Protein AF-A0A7Y5KQX7-F1 (afdb_monomer_lite)

Secondary structure (DSSP, 8-state):
-PPPPP--S-TTS-HHHHHHHHHHHHHH-HHHHHHHHHHHHHHHTT-TTS-HHHHHHHS-HHHHHHHTTT-HHHHHHHHHHHH---HHHHHTS-HHHHHHHHHHHHHTTSS-HHHHHHTS-HHHHHHHS-HHHHHHHHHHHS-TT---HHHHHHHHHHHHHHH-SB-TTT--B---SS-HHHHHHHS-HHHHHHHS-HHHHHHHHHHHHHHHHH-TTS---HHHHHHHS-HHHHHHHS-GGGGHHHHHHHHHHHT---S---------------------------------------------------PPPP-------------SSS-SSS---TT----TTTHHHHHHHHHHHHHHT--

Foldseek 3Di:
DADPADDDPDLVDDLVVVVVVLVVSCLVALLLLLQLVLLVLCLVLCDPLRDLVVVCVVANQLNLLVLCQSNLPLQLQLLCQQQVPDSVVRSPDGSNVSRVSNVVCVVVVVDDSNSNSVSDRSSSCSRRPSSLVSLVSCVVSLPLQDLPLSSLVSQLVSLVSLDDQARPPPRRGHDRLDHLVQQVVLQDPVLCVVFQDPVLVVVLVVVQVVCCVVPVPDHDDSVSSCVSCGSSNCSNRGRSNSSVSVVVSSCVSSVSDPVPPPDPPPDPDDPDDDDDDDDDDDDDDDDDDDDDDDDDDDDDDDDDDDDDDDDDDDDDDDDDDDDDDDDPPPPDPDDPPVPPPPPPVPVVVVVVVVVVVVVVVVD

Sequence (363 aa):
MTPPPLRHADPSRPDDRLAADASAHLAKSSGLQLVAELYARLRDMEFPWWTPEQLRDAFPAKDRMAWLAERPDIRQRITTQLTGLAPRAARNKTPEFQAQLIDSVIDEGDISLDIFESAFEPTDVAVYAPAAEIFRLFRRRMPWDDDATAHQDLVGWLIGALLADKSSLDGTARTPILTALQVRTAIDGRVWHSRVPLHVRVAIDDARFAAQRERPTEPYGVERDLAIATPALIAASIPLRDLTGVMDAATQALGFDDGTSVRPTAREAGTRSSVAPRPAADDSVPRAADPEDLSWSGGPEIEIQSAHETEPPSFADDETSGPSTRDPERDEMEHTNPWRVPALSGDLAQIAADLRDELKKKE

pLDDT: mean 82.2, std 23.25, range [35.78, 98.69]

Structure (mmCIF, N/CA/C/O backbone):
data_AF-A0A7Y5KQX7-F1
#
_entry.id   AF-A0A7Y5KQX7-F1
#
loop_
_atom_site.group_PDB
_atom_site.id
_atom_site.type_symbol
_atom_site.label_atom_id
_atom_site.label_alt_id
_atom_site.label_comp_id
_atom_site.label_asym_id
_atom_site.label_entity_id
_atom_site.label_seq_id
_atom_site.pdbx_PDB_ins_code
_atom_site.Cartn_x
_atom_site.Cartn_y
_atom_site.Cartn_z
_atom_site.occupancy
_atom_site.B_iso_or_equiv
_atom_site.auth_seq_id
_atom_site.auth_comp_id
_atom_site.auth_asym_id
_atom_site.auth_atom_id
_atom_site.pdbx_PDB_model_num
ATOM 1 N N . MET A 1 1 ? 11.815 11.423 4.842 1.00 61.59 1 MET A N 1
ATOM 2 C CA . MET A 1 1 ? 11.357 11.323 6.246 1.00 61.59 1 MET A CA 1
ATOM 3 C C . MET A 1 1 ? 10.039 10.581 6.215 1.00 61.59 1 MET A C 1
ATOM 5 O O . MET A 1 1 ? 9.167 11.025 5.477 1.00 61.59 1 MET A O 1
ATOM 9 N N . THR A 1 2 ? 9.913 9.473 6.947 1.00 77.12 2 THR A N 1
ATOM 10 C CA . THR A 1 2 ? 8.644 8.741 7.077 1.00 77.12 2 THR A CA 1
ATOM 11 C C . THR A 1 2 ? 7.557 9.686 7.583 1.00 77.12 2 THR A C 1
ATOM 13 O O . THR A 1 2 ? 7.783 10.327 8.614 1.00 77.12 2 THR A O 1
ATOM 16 N N . PRO A 1 3 ? 6.407 9.809 6.899 1.00 83.75 3 PRO A N 1
ATOM 17 C CA . PRO A 1 3 ? 5.261 10.511 7.457 1.00 83.75 3 PRO A CA 1
ATOM 18 C C . PRO A 1 3 ? 4.851 9.802 8.760 1.00 83.75 3 PRO A C 1
ATOM 20 O O . PRO A 1 3 ? 4.551 8.607 8.723 1.00 83.75 3 PRO A O 1
ATOM 23 N N . PRO A 1 4 ? 4.896 10.478 9.921 1.00 89.62 4 PRO A N 1
ATOM 24 C CA . PRO A 1 4 ? 4.420 9.874 11.157 1.00 89.62 4 PRO A CA 1
ATOM 25 C C . PRO A 1 4 ? 2.900 9.666 11.078 1.00 89.62 4 PRO A C 1
ATOM 27 O O . PRO A 1 4 ? 2.239 10.393 10.332 1.00 89.62 4 PRO A O 1
ATOM 30 N N . PRO A 1 5 ? 2.341 8.742 11.879 1.00 95.25 5 PRO A N 1
ATOM 31 C CA . PRO A 1 5 ? 0.898 8.638 12.051 1.00 95.25 5 PRO A CA 1
ATOM 32 C C . PRO A 1 5 ? 0.267 9.999 12.346 1.00 95.25 5 PRO A C 1
ATOM 34 O O . PRO A 1 5 ? 0.812 10.779 13.139 1.00 95.25 5 PRO A O 1
ATOM 37 N N . LEU A 1 6 ? -0.876 10.286 11.723 1.00 96.56 6 LEU A N 1
ATOM 38 C CA . LEU A 1 6 ? -1.546 11.567 11.904 1.00 96.56 6 LEU A CA 1
ATOM 39 C C . LEU A 1 6 ? -1.967 11.749 13.365 1.00 96.56 6 LEU A C 1
ATOM 41 O O . LEU A 1 6 ? -2.671 10.919 13.938 1.00 96.56 6 LEU A O 1
ATOM 45 N N . ARG A 1 7 ? -1.569 12.889 13.930 1.00 95.44 7 ARG A N 1
ATOM 46 C CA . ARG A 1 7 ? -2.026 13.386 15.226 1.00 95.44 7 ARG A CA 1
ATOM 47 C C . ARG A 1 7 ? -2.793 14.682 15.014 1.00 95.44 7 ARG A C 1
ATOM 49 O O . ARG A 1 7 ? -2.263 15.638 14.445 1.00 95.44 7 ARG A O 1
ATOM 56 N N . HIS A 1 8 ? -4.040 14.712 15.452 1.00 93.75 8 HIS A N 1
ATOM 57 C CA . HIS A 1 8 ? -4.900 15.882 15.414 1.00 93.75 8 HIS A CA 1
ATOM 58 C C . HIS A 1 8 ? -4.503 16.845 16.526 1.00 93.75 8 HIS A C 1
ATOM 60 O O . HIS A 1 8 ? -4.462 16.483 17.698 1.00 93.75 8 HIS A O 1
ATOM 66 N N . ALA A 1 9 ? -4.248 18.104 16.165 1.00 90.69 9 ALA A N 1
ATOM 67 C CA . ALA A 1 9 ? -3.893 19.136 17.141 1.00 90.69 9 ALA A CA 1
ATOM 68 C C . ALA A 1 9 ? -5.024 19.408 18.151 1.00 90.69 9 ALA A C 1
ATOM 70 O O . ALA A 1 9 ? -4.761 19.759 19.298 1.00 90.69 9 ALA A O 1
ATOM 71 N N . ASP A 1 10 ? -6.274 19.240 17.715 1.00 91.69 10 ASP A N 1
ATOM 72 C CA . ASP A 1 10 ? -7.464 19.329 18.554 1.00 91.69 10 ASP A CA 1
ATOM 73 C C . ASP A 1 10 ? -8.437 18.191 18.189 1.00 91.69 10 ASP A C 1
ATOM 75 O O . ASP A 1 10 ? -9.188 18.314 17.214 1.00 91.69 10 ASP A O 1
ATOM 79 N N . PRO A 1 11 ? -8.436 17.081 18.951 1.00 90.06 11 PRO A N 1
ATOM 80 C CA . PRO A 1 11 ? -9.305 15.932 18.703 1.00 90.06 11 PRO A CA 1
ATOM 81 C C . PRO A 1 11 ? -10.766 16.176 19.118 1.00 90.06 11 PRO A C 1
ATOM 83 O O . PRO A 1 11 ? -11.605 15.298 18.937 1.00 90.06 11 PRO A O 1
ATOM 86 N N . SER A 1 12 ? -11.091 17.344 19.690 1.00 91.88 12 SER A N 1
ATOM 87 C CA . SER A 1 12 ? -12.468 17.716 20.046 1.00 91.88 12 SER A CA 1
ATOM 88 C C . SER A 1 12 ? -13.233 18.391 18.902 1.00 91.88 12 SER A C 1
ATOM 90 O O . SER A 1 12 ? -14.432 18.662 19.027 1.00 91.88 12 SER A O 1
ATOM 92 N N . ARG A 1 13 ? -12.556 18.657 17.776 1.00 94.25 13 ARG A N 1
ATOM 93 C CA . ARG A 1 13 ? -13.169 19.238 16.577 1.00 94.25 13 ARG A CA 1
ATOM 94 C C . ARG A 1 13 ? -14.251 18.315 15.997 1.00 94.25 13 ARG A C 1
ATOM 96 O O . ARG A 1 13 ? -14.210 17.107 16.214 1.00 94.25 13 ARG A O 1
ATOM 103 N N . PRO A 1 14 ? -15.205 18.870 15.224 1.00 96.44 14 PRO A N 1
ATOM 104 C CA . PRO A 1 14 ? -16.229 18.071 14.558 1.00 96.44 14 PRO A CA 1
ATOM 105 C C . PRO A 1 14 ? -15.628 16.972 13.677 1.00 96.44 14 PRO A C 1
ATOM 107 O O . PRO A 1 14 ? -14.635 17.219 12.989 1.00 96.44 14 PRO A O 1
ATOM 110 N N . ASP A 1 15 ? -16.277 15.808 13.649 1.00 96.31 15 ASP A N 1
ATOM 111 C CA . ASP A 1 15 ? -15.803 14.608 12.945 1.00 96.31 15 ASP A CA 1
ATOM 112 C C . ASP A 1 15 ? -15.486 14.893 11.460 1.00 96.31 15 ASP A C 1
ATOM 114 O O . ASP A 1 15 ? -14.416 14.523 10.978 1.00 96.31 15 ASP A O 1
ATOM 118 N N . ASP A 1 16 ? -16.318 15.682 10.766 1.00 96.56 16 ASP A N 1
ATOM 119 C CA . ASP A 1 16 ? -16.091 16.094 9.367 1.00 96.56 16 ASP A CA 1
ATOM 120 C C . ASP A 1 16 ? -14.764 16.840 9.161 1.00 96.56 16 ASP A C 1
ATOM 122 O O . ASP A 1 16 ? -14.117 16.733 8.119 1.00 96.56 16 ASP A O 1
ATOM 126 N N . ARG A 1 17 ? -14.335 17.625 10.158 1.00 96.44 17 ARG A N 1
ATOM 127 C CA . ARG A 1 17 ? -13.060 18.348 10.101 1.00 96.44 17 ARG A CA 1
ATOM 128 C C . ARG A 1 17 ? -11.886 17.403 10.307 1.00 96.44 17 ARG A C 1
ATOM 130 O O . ARG A 1 17 ? -10.899 17.539 9.594 1.00 96.44 17 ARG A O 1
ATOM 137 N N . LEU A 1 18 ? -12.008 16.450 11.228 1.00 96.62 18 LEU A N 1
ATOM 138 C CA . LEU A 1 18 ? -10.989 15.422 11.444 1.00 96.62 18 LEU A CA 1
ATOM 139 C C . LEU A 1 18 ? -10.843 14.528 10.201 1.00 96.62 18 LEU A C 1
ATOM 141 O O . LEU A 1 18 ? -9.724 14.201 9.808 1.00 96.62 18 LEU A O 1
ATOM 145 N N . ALA A 1 19 ? -11.954 14.193 9.541 1.00 96.75 19 ALA A N 1
ATOM 146 C CA . ALA A 1 19 ? -11.967 13.450 8.283 1.00 96.75 19 ALA A CA 1
ATOM 147 C C . ALA A 1 19 ? -11.330 14.243 7.127 1.00 96.75 19 ALA A C 1
ATOM 149 O O . ALA A 1 19 ? -10.534 13.695 6.359 1.00 96.75 19 ALA A O 1
ATOM 150 N N . ALA A 1 20 ? -11.614 15.545 7.024 1.00 96.12 20 ALA A N 1
ATOM 151 C CA . ALA A 1 20 ? -10.972 16.417 6.040 1.00 96.12 20 ALA A CA 1
ATOM 152 C C . ALA A 1 20 ? -9.457 16.537 6.278 1.00 96.12 20 ALA A C 1
ATOM 154 O O . ALA A 1 20 ? -8.679 16.482 5.324 1.00 96.12 20 ALA A O 1
ATOM 155 N N . ASP A 1 21 ? -9.027 16.648 7.538 1.00 96.06 21 ASP A N 1
ATOM 156 C CA . ASP A 1 21 ? -7.609 16.695 7.904 1.00 96.06 21 ASP A CA 1
ATOM 157 C C . ASP A 1 21 ? -6.904 15.368 7.560 1.00 96.06 21 ASP A C 1
ATOM 159 O O . ASP A 1 21 ? -5.806 15.386 7.000 1.00 96.06 21 ASP A O 1
ATOM 163 N N . ALA A 1 22 ? -7.557 14.224 7.804 1.00 96.69 22 ALA A N 1
ATOM 164 C CA . ALA A 1 22 ? -7.073 12.896 7.413 1.00 96.69 22 ALA A CA 1
ATOM 165 C C . ALA A 1 22 ? -6.904 12.762 5.895 1.00 96.69 22 ALA A C 1
ATOM 167 O O . ALA A 1 22 ? -5.837 12.377 5.415 1.00 96.69 22 ALA A O 1
ATOM 168 N N . SER A 1 23 ? -7.926 13.165 5.139 1.00 95.94 23 SER A N 1
ATOM 169 C CA . SER A 1 23 ? -7.914 13.140 3.673 1.00 95.94 23 SER A CA 1
ATOM 170 C C . SER A 1 23 ? -6.807 14.038 3.114 1.00 95.94 23 SER A C 1
ATOM 172 O O . SER A 1 23 ? -6.047 13.636 2.235 1.00 95.94 23 SER A O 1
ATOM 174 N N . ALA A 1 24 ? -6.645 15.241 3.673 1.00 95.12 24 ALA A N 1
ATOM 175 C CA . ALA A 1 24 ? -5.580 16.160 3.285 1.00 95.12 24 ALA A CA 1
ATOM 176 C C . ALA A 1 24 ? -4.182 15.632 3.648 1.00 95.12 24 ALA A C 1
ATOM 178 O O . ALA A 1 24 ? -3.220 15.913 2.932 1.00 95.12 24 ALA A O 1
ATOM 179 N N . HIS A 1 25 ? -4.046 14.895 4.752 1.00 95.69 25 HIS A N 1
ATOM 180 C CA . HIS A 1 25 ? -2.790 14.261 5.143 1.00 95.69 25 HIS A CA 1
ATOM 181 C C . HIS A 1 25 ? -2.405 13.132 4.177 1.00 95.69 25 HIS A C 1
ATOM 183 O O . HIS A 1 25 ? -1.280 13.123 3.672 1.00 95.69 25 HIS A O 1
ATOM 189 N N . LEU A 1 26 ? -3.357 12.251 3.849 1.00 95.81 26 LEU A N 1
ATOM 190 C CA . LEU A 1 26 ? -3.182 11.183 2.863 1.00 95.81 26 LEU A CA 1
ATOM 191 C C . LEU A 1 26 ? -2.825 11.752 1.480 1.00 95.81 26 LEU A C 1
ATOM 193 O O . LEU A 1 26 ? -1.832 11.354 0.876 1.00 95.81 26 LEU A O 1
ATOM 197 N N . ALA A 1 27 ? -3.566 12.757 1.005 1.00 94.56 27 ALA A N 1
ATOM 198 C CA . ALA A 1 27 ? -3.342 13.387 -0.298 1.00 94.56 27 ALA A CA 1
ATOM 199 C C . ALA A 1 27 ? -1.950 14.037 -0.440 1.00 94.56 27 ALA A C 1
ATOM 201 O O . ALA A 1 27 ? -1.399 14.096 -1.536 1.00 94.56 27 ALA A O 1
ATOM 202 N N . LYS A 1 28 ? -1.348 14.508 0.660 1.00 94.12 28 LYS A N 1
ATOM 203 C CA . LYS A 1 28 ? -0.014 15.137 0.652 1.00 94.12 28 LYS A CA 1
ATOM 204 C C . LYS A 1 28 ? 1.143 14.140 0.648 1.00 94.12 28 LYS A C 1
ATOM 206 O O . LYS A 1 28 ? 2.275 14.548 0.396 1.00 94.12 28 LYS A O 1
ATOM 211 N N . SER A 1 29 ? 0.890 12.870 0.959 1.00 95.38 29 SER A N 1
ATOM 212 C CA . SER A 1 29 ? 1.935 11.868 1.151 1.00 95.38 29 SER A CA 1
ATOM 213 C C . SER A 1 29 ? 1.763 10.686 0.204 1.00 95.38 29 SER A C 1
ATOM 215 O O . SER A 1 29 ? 0.920 9.814 0.418 1.00 95.38 29 SER A O 1
ATOM 217 N N . SER A 1 30 ? 2.620 10.612 -0.818 1.00 95.31 30 SER A N 1
ATOM 218 C CA . SER A 1 30 ? 2.642 9.493 -1.769 1.00 95.31 30 SER A CA 1
ATOM 219 C C . SER A 1 30 ? 2.879 8.145 -1.083 1.00 95.31 30 SER A C 1
ATOM 221 O O . SER A 1 30 ? 2.289 7.144 -1.481 1.00 95.31 30 SER A O 1
ATOM 223 N N . GLY A 1 31 ? 3.683 8.122 -0.016 1.00 96.06 31 GLY A N 1
ATOM 224 C CA . GLY A 1 31 ? 3.931 6.911 0.764 1.00 96.06 31 GLY A CA 1
ATOM 225 C C . GLY A 1 31 ? 2.697 6.395 1.498 1.00 96.06 31 GLY A C 1
ATOM 226 O O . GLY A 1 31 ? 2.471 5.190 1.518 1.00 96.06 31 GLY A O 1
ATOM 227 N N . LEU A 1 32 ? 1.865 7.286 2.048 1.00 97.06 32 LEU A N 1
ATOM 228 C CA . LEU A 1 32 ? 0.618 6.869 2.699 1.00 97.06 32 LEU A CA 1
ATOM 229 C C . LEU A 1 32 ? -0.403 6.367 1.675 1.00 97.06 32 LEU A C 1
ATOM 231 O O . LEU A 1 32 ? -1.053 5.355 1.918 1.00 97.06 32 LEU A O 1
ATOM 235 N N . GLN A 1 33 ? -0.493 7.023 0.514 1.00 97.19 33 GLN A N 1
ATOM 236 C CA . GLN A 1 33 ? -1.334 6.557 -0.596 1.00 97.19 33 GLN A CA 1
ATOM 237 C C . GLN A 1 33 ? -0.926 5.154 -1.043 1.00 97.19 33 GLN A C 1
ATOM 239 O O . GLN A 1 33 ? -1.778 4.282 -1.164 1.00 97.19 33 GLN A O 1
ATOM 244 N N . LEU A 1 34 ? 0.379 4.913 -1.222 1.00 97.56 34 LEU A N 1
ATOM 245 C CA . LEU A 1 34 ? 0.884 3.591 -1.588 1.00 97.56 34 LEU A CA 1
ATOM 246 C C . LEU A 1 34 ? 0.541 2.534 -0.534 1.00 97.56 34 LEU A C 1
ATOM 248 O O . LEU A 1 34 ? 0.129 1.441 -0.900 1.00 97.56 34 LEU A O 1
ATOM 252 N N . VAL A 1 35 ? 0.717 2.829 0.758 1.00 97.94 35 VAL A N 1
ATOM 253 C CA . VAL A 1 35 ? 0.409 1.856 1.818 1.00 97.94 35 VAL A CA 1
ATOM 254 C C . VAL A 1 35 ? -1.085 1.547 1.866 1.00 97.94 35 VAL A C 1
ATOM 256 O O . VAL A 1 35 ? -1.434 0.378 1.983 1.00 97.94 35 VAL A O 1
ATOM 259 N N . ALA A 1 36 ? -1.959 2.546 1.719 1.00 97.81 36 ALA A N 1
ATOM 260 C CA . ALA A 1 36 ? -3.402 2.322 1.645 1.00 97.81 36 ALA A CA 1
ATOM 261 C C . ALA A 1 36 ? -3.776 1.422 0.454 1.00 97.81 36 ALA A C 1
ATOM 263 O O . ALA A 1 36 ? -4.509 0.449 0.620 1.00 97.81 36 ALA A O 1
ATOM 264 N N . GLU A 1 37 ? -3.224 1.705 -0.729 1.00 98.00 37 GLU A N 1
ATOM 265 C CA . GLU A 1 37 ? -3.434 0.902 -1.940 1.00 98.00 37 GLU A CA 1
ATOM 266 C C . GLU A 1 37 ? -2.901 -0.525 -1.794 1.00 98.00 37 GLU A C 1
ATOM 268 O O . GLU A 1 37 ? -3.587 -1.479 -2.147 1.00 98.00 37 GLU A O 1
ATOM 273 N N . LEU A 1 38 ? -1.688 -0.681 -1.258 1.00 98.38 38 LEU A N 1
ATOM 274 C CA . LEU A 1 38 ? -1.067 -1.984 -1.038 1.00 98.38 38 LEU A CA 1
ATOM 275 C C . LEU A 1 38 ? -1.890 -2.805 -0.049 1.00 98.38 38 LEU A C 1
ATOM 277 O O . LEU A 1 38 ? -2.124 -3.985 -0.279 1.00 98.38 38 LEU A O 1
ATOM 281 N N . TYR A 1 39 ? -2.341 -2.184 1.037 1.00 97.75 39 TYR A N 1
ATOM 282 C CA . TYR A 1 39 ? -3.129 -2.859 2.056 1.00 97.75 39 TYR A CA 1
ATOM 283 C C . TYR A 1 39 ? -4.484 -3.323 1.516 1.00 97.75 39 TYR A C 1
ATOM 285 O O . TYR A 1 39 ? -4.872 -4.463 1.755 1.00 97.75 39 TYR A O 1
ATOM 293 N N . ALA A 1 40 ? -5.162 -2.477 0.731 1.00 97.50 40 ALA A N 1
ATOM 294 C CA . ALA A 1 40 ? -6.378 -2.860 0.015 1.00 97.50 40 ALA A CA 1
ATOM 295 C C . ALA A 1 40 ? -6.107 -4.027 -0.947 1.00 97.50 40 ALA A C 1
ATOM 297 O O . ALA A 1 40 ? -6.762 -5.061 -0.872 1.00 97.50 40 ALA A O 1
ATOM 298 N N . ARG A 1 41 ? -5.060 -3.916 -1.774 1.00 97.88 41 ARG A N 1
ATOM 299 C CA . ARG A 1 41 ? -4.708 -4.937 -2.767 1.00 97.88 41 ARG A CA 1
ATOM 300 C C . ARG A 1 41 ? -4.376 -6.290 -2.140 1.00 97.88 41 ARG A C 1
ATOM 302 O O . ARG A 1 41 ? -4.744 -7.319 -2.690 1.00 97.88 41 ARG A O 1
ATOM 309 N N . LEU A 1 42 ? -3.674 -6.295 -1.008 1.00 97.88 42 LEU A N 1
ATOM 310 C CA . LEU A 1 42 ? -3.327 -7.519 -0.287 1.00 97.88 42 LEU A CA 1
ATOM 311 C C . LEU A 1 42 ? -4.559 -8.216 0.301 1.00 97.88 42 LEU A C 1
ATOM 313 O O . LEU A 1 42 ? -4.580 -9.443 0.336 1.00 97.88 42 LEU A O 1
ATOM 317 N N . ARG A 1 43 ? -5.573 -7.454 0.733 1.00 95.88 43 ARG A N 1
ATOM 318 C CA . ARG A 1 43 ? -6.860 -8.013 1.168 1.00 95.88 43 ARG A CA 1
ATOM 319 C C . ARG A 1 43 ? -7.625 -8.613 -0.005 1.00 95.88 43 ARG A C 1
ATOM 321 O O . ARG A 1 43 ? -8.036 -9.759 0.088 1.00 95.88 43 ARG A O 1
ATOM 328 N N . ASP A 1 44 ? -7.732 -7.883 -1.114 1.00 96.81 44 ASP A N 1
ATOM 329 C CA . ASP A 1 44 ? -8.480 -8.330 -2.298 1.00 96.81 44 ASP A CA 1
ATOM 330 C C . ASP A 1 44 ? -7.922 -9.623 -2.914 1.00 96.81 44 ASP A C 1
ATOM 332 O O . ASP A 1 44 ? -8.649 -10.377 -3.552 1.00 96.81 44 ASP A O 1
ATOM 336 N N . MET A 1 45 ? -6.613 -9.857 -2.781 1.00 97.56 45 MET A N 1
ATOM 337 C CA . MET A 1 45 ? -5.943 -11.028 -3.354 1.00 97.56 45 MET A CA 1
ATOM 338 C C . MET A 1 45 ? -5.904 -12.244 -2.418 1.00 97.56 45 MET A C 1
ATOM 340 O O . MET A 1 45 ? -5.478 -13.308 -2.862 1.00 97.56 45 MET A O 1
ATOM 344 N N . GLU A 1 46 ? -6.314 -12.092 -1.152 1.00 95.94 46 GLU A N 1
ATOM 345 C CA . GLU A 1 46 ? -6.472 -13.182 -0.172 1.00 95.94 46 GLU A CA 1
ATOM 346 C C . GLU A 1 46 ? -5.266 -14.143 -0.090 1.00 95.94 46 GLU A C 1
ATOM 348 O O . GLU A 1 46 ? -5.395 -15.369 -0.085 1.00 95.94 46 GLU A O 1
ATOM 353 N N . PHE A 1 47 ? -4.048 -13.595 -0.037 1.00 97.69 47 PHE A N 1
ATOM 354 C CA . PHE A 1 47 ? -2.843 -14.424 0.007 1.00 97.69 47 PHE A CA 1
ATOM 355 C C . PHE A 1 47 ? -2.752 -15.257 1.301 1.00 97.69 47 PHE A C 1
ATOM 357 O O . PHE A 1 47 ? -2.937 -14.720 2.396 1.00 97.69 47 PHE A O 1
ATOM 364 N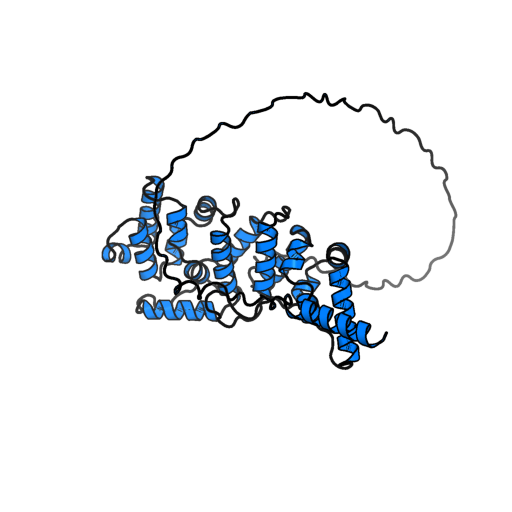 N . PRO A 1 48 ? -2.309 -16.529 1.236 1.00 97.38 48 PRO A N 1
ATOM 365 C CA . PRO A 1 48 ? -2.196 -17.396 2.417 1.00 97.38 48 PRO A CA 1
ATOM 366 C C . PRO A 1 48 ? -1.108 -16.951 3.416 1.00 97.38 48 PRO A C 1
ATOM 368 O O . PRO A 1 48 ? -1.067 -17.409 4.556 1.00 97.38 48 PRO A O 1
ATOM 371 N N . TRP A 1 49 ? -0.205 -16.059 3.002 1.00 97.38 49 TRP A N 1
ATOM 372 C CA . TRP A 1 49 ? 0.823 -15.435 3.847 1.00 97.38 49 TRP A CA 1
ATOM 373 C C . TRP A 1 49 ? 0.436 -14.022 4.321 1.00 97.38 49 TRP A C 1
ATOM 375 O O . TRP A 1 49 ? 1.254 -13.325 4.928 1.00 97.38 49 TRP A O 1
ATOM 385 N N . TRP A 1 50 ? -0.794 -13.584 4.041 1.00 97.69 50 TRP A N 1
ATOM 386 C CA . TRP A 1 50 ? -1.342 -12.296 4.455 1.00 97.69 50 TRP A CA 1
ATOM 387 C C . TRP A 1 50 ? -2.774 -12.455 4.980 1.00 97.69 50 TRP A C 1
ATOM 389 O O . TRP A 1 50 ? -3.722 -11.893 4.441 1.00 97.69 50 TRP A O 1
ATOM 399 N N . THR A 1 51 ? -2.938 -13.255 6.033 1.00 97.31 51 THR A N 1
ATOM 400 C CA . THR A 1 51 ? -4.272 -13.591 6.555 1.00 97.31 51 THR A CA 1
ATOM 401 C C . THR A 1 51 ? -4.704 -12.678 7.711 1.00 97.31 51 THR A C 1
ATOM 403 O O . THR A 1 51 ? -3.844 -12.105 8.399 1.00 97.31 51 THR A O 1
ATOM 406 N N . PRO A 1 52 ? -6.015 -12.554 7.986 1.00 97.50 52 PRO A N 1
ATOM 407 C CA . PRO A 1 52 ? -6.527 -11.822 9.146 1.00 97.50 52 PRO A CA 1
ATOM 408 C C . PRO A 1 52 ? -5.942 -12.277 10.489 1.00 97.50 52 PRO A C 1
ATOM 410 O O . PRO A 1 52 ? -5.626 -11.433 11.326 1.00 97.50 52 PRO A O 1
ATOM 413 N N . GLU A 1 53 ? -5.715 -13.580 10.686 1.00 97.06 53 GLU A N 1
ATOM 414 C CA . GLU A 1 53 ? -5.052 -14.136 11.879 1.00 97.06 53 GLU A CA 1
ATOM 415 C C . GLU A 1 53 ? -3.677 -13.496 12.054 1.00 97.06 53 GLU A C 1
ATOM 417 O O . GLU A 1 53 ? -3.351 -12.899 13.079 1.00 97.06 53 GLU A O 1
ATOM 422 N N . GLN A 1 54 ? -2.882 -13.551 10.990 1.00 96.88 54 GLN A N 1
ATOM 423 C CA . GLN A 1 54 ? -1.517 -13.068 10.999 1.00 96.88 54 GLN A CA 1
ATOM 424 C C . GLN A 1 54 ? -1.430 -11.539 11.119 1.00 96.88 54 GLN A C 1
ATOM 426 O O . GLN A 1 54 ? -0.390 -11.014 11.540 1.00 96.88 54 GLN A O 1
ATOM 431 N N . LEU A 1 55 ? -2.466 -10.815 10.687 1.00 96.94 55 LEU A N 1
ATOM 432 C CA . LEU A 1 55 ? -2.597 -9.369 10.853 1.00 96.94 55 LEU A CA 1
ATOM 433 C C . LEU A 1 55 ? -3.073 -8.985 12.254 1.00 96.94 55 LEU A C 1
ATOM 435 O O . LEU A 1 55 ? -2.646 -7.945 12.753 1.00 96.94 55 LEU A O 1
ATOM 439 N N . ARG A 1 56 ? -3.919 -9.792 12.903 1.00 96.31 56 ARG A N 1
ATOM 440 C CA . ARG A 1 56 ? -4.293 -9.606 14.313 1.00 96.31 56 ARG A CA 1
ATOM 441 C C . ARG A 1 56 ? -3.104 -9.875 15.229 1.00 96.31 56 ARG A C 1
ATOM 443 O O . ARG A 1 56 ? -2.889 -9.103 16.156 1.00 96.31 56 ARG A O 1
ATOM 450 N N . ASP A 1 57 ? -2.294 -10.886 14.929 1.00 97.12 57 ASP A N 1
ATOM 451 C CA . ASP A 1 57 ? -1.065 -11.168 15.680 1.00 97.12 57 ASP A CA 1
ATOM 452 C C . ASP A 1 57 ? -0.057 -10.017 15.590 1.00 97.12 57 ASP A C 1
ATOM 454 O O . ASP A 1 57 ? 0.582 -9.655 16.577 1.00 97.12 57 ASP A O 1
ATOM 458 N N . ALA A 1 58 ? 0.101 -9.438 14.395 1.00 96.94 58 ALA A N 1
ATOM 459 C CA . ALA A 1 58 ? 1.006 -8.311 14.184 1.00 96.94 58 ALA A CA 1
ATOM 460 C C . ALA A 1 58 ? 0.456 -7.008 14.780 1.00 96.94 58 ALA A C 1
ATOM 462 O O . ALA A 1 58 ? 1.221 -6.202 15.303 1.00 96.94 58 ALA A O 1
ATOM 463 N N . PHE A 1 59 ? -0.857 -6.806 14.675 1.00 97.25 59 PHE A N 1
ATOM 464 C CA . PHE A 1 59 ? -1.551 -5.584 15.053 1.00 97.25 59 PHE A CA 1
ATOM 465 C C . PHE A 1 59 ? -2.871 -5.936 15.756 1.00 97.25 59 PHE A C 1
ATOM 467 O O . PHE A 1 59 ? -3.930 -5.939 15.113 1.00 97.25 59 PHE A O 1
ATOM 474 N N . PRO A 1 60 ? -2.840 -6.244 17.063 1.00 97.69 60 PRO A N 1
ATOM 475 C CA . PRO A 1 60 ? -4.029 -6.637 17.812 1.00 97.69 60 PRO A CA 1
ATOM 476 C C . PRO A 1 60 ? -5.043 -5.493 17.922 1.00 97.69 60 PRO A C 1
ATOM 478 O O . PRO A 1 60 ? -4.715 -4.321 17.713 1.00 97.69 60 PRO A O 1
ATOM 481 N N . ALA A 1 61 ? -6.283 -5.814 18.315 1.00 98.19 61 ALA A N 1
ATOM 482 C CA . ALA A 1 61 ? -7.356 -4.828 18.482 1.00 98.19 61 ALA A CA 1
ATOM 483 C C . ALA A 1 61 ? -6.933 -3.658 19.386 1.00 98.19 61 ALA A C 1
ATOM 485 O O . ALA A 1 61 ? -7.246 -2.502 19.094 1.00 98.19 61 ALA A O 1
ATOM 486 N N . LYS A 1 62 ? -6.151 -3.950 20.434 1.00 98.31 62 LYS A N 1
ATOM 487 C CA . LYS A 1 62 ? -5.542 -2.954 21.325 1.00 98.31 62 LYS A CA 1
ATOM 488 C C . LYS A 1 62 ? -4.763 -1.880 20.566 1.00 98.31 62 LYS A C 1
ATOM 490 O O . LYS A 1 62 ? -4.988 -0.693 20.799 1.00 98.31 62 LYS A O 1
ATOM 495 N N . ASP A 1 63 ? -3.879 -2.286 19.664 1.00 98.12 63 ASP A N 1
ATOM 496 C CA . ASP A 1 63 ? -3.004 -1.362 18.946 1.00 98.12 63 ASP A CA 1
ATOM 497 C C . ASP A 1 63 ? -3.804 -0.572 17.913 1.00 98.12 63 ASP A C 1
ATOM 499 O O . ASP A 1 63 ? -3.720 0.657 17.870 1.00 98.12 63 ASP A O 1
ATOM 503 N N . ARG A 1 64 ? -4.678 -1.252 17.162 1.00 98.19 64 ARG A N 1
ATOM 504 C CA . ARG A 1 64 ? -5.513 -0.601 16.144 1.00 98.19 64 ARG A CA 1
ATOM 505 C C . ARG A 1 64 ? -6.468 0.432 16.738 1.00 98.19 64 ARG A C 1
ATOM 507 O O . ARG A 1 64 ? -6.636 1.515 16.181 1.00 98.19 64 ARG A O 1
ATOM 514 N N . MET A 1 65 ? -7.066 0.142 17.894 1.00 98.38 65 MET A N 1
ATOM 515 C CA . MET A 1 65 ? -7.910 1.111 18.601 1.00 98.38 65 MET A CA 1
ATOM 516 C C . MET A 1 65 ? -7.093 2.282 19.151 1.00 98.38 65 MET A C 1
ATOM 518 O O . MET A 1 65 ? -7.562 3.422 19.106 1.00 98.38 65 MET A O 1
ATOM 522 N N . ALA A 1 66 ? -5.868 2.033 19.624 1.00 98.06 66 ALA A N 1
ATOM 523 C CA . ALA A 1 66 ? -4.971 3.080 20.107 1.00 98.06 66 ALA A CA 1
ATOM 524 C C . ALA A 1 66 ? -4.513 4.032 18.987 1.00 98.06 66 ALA A C 1
ATOM 526 O O . ALA A 1 66 ? -4.425 5.242 19.214 1.00 98.06 66 ALA A O 1
ATOM 527 N N . TRP A 1 67 ? -4.281 3.532 17.769 1.00 97.75 67 TRP A N 1
ATOM 528 C CA . TRP A 1 67 ? -4.010 4.371 16.591 1.00 97.75 67 TRP A CA 1
ATOM 529 C C . TRP A 1 67 ? -5.143 5.367 16.333 1.00 97.75 67 TRP A C 1
ATOM 531 O O . TRP A 1 67 ? -4.912 6.533 16.022 1.00 97.75 67 TRP A O 1
ATOM 541 N N . LEU A 1 68 ? -6.377 4.919 16.553 1.00 97.94 68 LEU A N 1
ATOM 542 C CA . LEU A 1 68 ? -7.593 5.688 16.333 1.00 97.94 68 LEU A CA 1
ATOM 543 C C . LEU A 1 68 ? -8.039 6.484 17.567 1.00 97.94 68 LEU A C 1
ATOM 545 O O . LEU A 1 68 ? -9.178 6.948 17.598 1.00 97.94 68 LEU A O 1
ATOM 549 N N . ALA A 1 69 ? -7.197 6.668 18.592 1.00 96.88 69 ALA A N 1
ATOM 550 C CA . ALA A 1 69 ? -7.570 7.324 19.856 1.00 96.88 69 ALA A CA 1
ATOM 551 C C . ALA A 1 69 ? -8.155 8.742 19.679 1.00 96.88 69 ALA A C 1
ATOM 553 O O . ALA A 1 69 ? -9.042 9.156 20.430 1.00 96.88 69 ALA A O 1
ATOM 554 N N . GLU A 1 70 ? -7.743 9.455 18.635 1.00 96.81 70 GLU A N 1
ATOM 555 C CA . GLU A 1 70 ? -8.209 10.811 18.312 1.00 96.81 70 GLU A CA 1
ATOM 556 C C . GLU A 1 70 ? -9.380 10.829 17.310 1.00 96.81 70 GLU A C 1
ATOM 558 O O . GLU A 1 70 ? -9.843 11.895 16.918 1.00 96.81 70 GLU A O 1
ATOM 563 N N . ARG A 1 71 ? -9.883 9.653 16.908 1.00 97.69 71 ARG A N 1
ATOM 564 C CA . ARG A 1 71 ? -11.007 9.462 15.977 1.00 97.69 71 ARG A CA 1
ATOM 565 C C . ARG A 1 71 ? -12.155 8.683 16.627 1.00 97.69 71 ARG A C 1
ATOM 567 O O . ARG A 1 71 ? -12.359 7.501 16.333 1.00 97.69 71 ARG A O 1
ATOM 574 N N . PRO A 1 72 ? -12.897 9.308 17.564 1.00 96.88 72 PRO A N 1
ATOM 575 C CA . PRO A 1 72 ? -13.997 8.648 18.268 1.00 96.88 72 PRO A CA 1
ATOM 576 C C . PRO A 1 72 ? -15.122 8.193 17.331 1.00 96.88 72 PRO A C 1
ATOM 578 O O . PRO A 1 72 ? -15.814 7.235 17.657 1.00 96.88 72 PRO A O 1
ATOM 581 N N . ASP A 1 73 ? -15.279 8.836 16.177 1.00 97.69 73 ASP A N 1
ATOM 582 C CA . ASP A 1 73 ? -16.210 8.473 15.110 1.00 97.69 73 ASP A CA 1
ATOM 583 C C . ASP A 1 73 ? -15.861 7.134 14.449 1.00 97.69 73 ASP A C 1
ATOM 585 O O . ASP A 1 73 ? -16.715 6.248 14.367 1.00 97.69 73 ASP A O 1
ATOM 589 N N . ILE A 1 74 ? -14.594 6.939 14.068 1.00 98.38 74 ILE A N 1
ATOM 590 C CA . ILE A 1 74 ? -14.129 5.679 13.474 1.00 98.38 74 ILE A CA 1
ATOM 591 C C . ILE A 1 74 ? -14.228 4.561 14.511 1.00 98.38 74 ILE A C 1
ATOM 593 O O . ILE A 1 74 ? -14.798 3.507 14.230 1.00 98.38 74 ILE A O 1
ATOM 597 N N . ARG A 1 75 ? -13.739 4.794 15.737 1.00 98.25 75 ARG A N 1
ATOM 598 C CA . ARG A 1 75 ? -13.822 3.782 16.802 1.00 98.25 75 ARG A CA 1
ATOM 599 C C . ARG A 1 75 ? -15.263 3.405 17.128 1.00 98.25 75 ARG A C 1
ATOM 601 O O . ARG A 1 75 ? -15.556 2.229 17.332 1.00 98.25 75 ARG A O 1
ATOM 608 N N . GLN A 1 76 ? -16.166 4.386 17.163 1.00 98.31 76 GLN A N 1
ATOM 609 C CA . GLN A 1 76 ? -17.597 4.158 17.338 1.00 98.31 76 GLN A CA 1
ATOM 610 C C . GLN A 1 76 ? -18.153 3.266 16.225 1.00 98.31 76 GLN A C 1
ATOM 612 O O . GLN A 1 76 ? -18.840 2.299 16.553 1.00 98.31 76 GLN A O 1
ATOM 617 N N . ARG A 1 77 ? -17.864 3.561 14.948 1.00 98.38 77 ARG A N 1
ATOM 618 C CA . ARG A 1 77 ? -18.302 2.748 13.799 1.00 98.38 77 ARG A CA 1
ATOM 619 C C . ARG A 1 77 ? -17.841 1.301 13.950 1.00 98.38 77 ARG A C 1
ATOM 621 O O . ARG A 1 77 ? -18.687 0.413 13.977 1.00 98.38 77 ARG A O 1
ATOM 628 N N . ILE A 1 78 ? -16.537 1.091 14.140 1.00 98.56 78 ILE A N 1
ATOM 629 C CA . ILE A 1 78 ? -15.936 -0.245 14.256 1.00 98.56 78 ILE A CA 1
ATOM 630 C C . ILE A 1 78 ? -16.533 -0.999 15.445 1.00 98.56 78 ILE A C 1
ATOM 632 O O . ILE A 1 78 ? -17.032 -2.107 15.292 1.00 98.56 78 ILE A O 1
ATOM 636 N N . THR A 1 79 ? -16.557 -0.384 16.630 1.00 98.56 79 THR A N 1
ATOM 637 C CA . THR A 1 79 ? -17.075 -1.041 17.840 1.00 98.56 79 THR A CA 1
ATOM 638 C C . THR A 1 79 ? -18.554 -1.395 17.691 1.00 98.56 79 THR A C 1
ATOM 640 O O . THR A 1 79 ? -18.963 -2.492 18.055 1.00 98.56 79 THR A O 1
ATOM 643 N N . THR A 1 80 ? -19.369 -0.490 17.143 1.00 98.38 80 THR A N 1
ATOM 644 C CA . THR A 1 80 ? -20.805 -0.743 16.933 1.00 98.38 80 THR A CA 1
ATOM 645 C C . THR A 1 80 ? -21.013 -1.885 15.940 1.00 98.38 80 THR A C 1
ATOM 647 O O . THR A 1 80 ? -21.816 -2.774 16.204 1.00 98.38 80 THR A O 1
ATOM 650 N N . GLN A 1 81 ? -20.275 -1.876 14.827 1.00 98.19 81 GLN A N 1
ATOM 651 C CA . GLN A 1 81 ? -20.347 -2.904 13.788 1.00 98.19 81 GLN A CA 1
ATOM 652 C C . GLN A 1 81 ? -19.949 -4.284 14.317 1.00 98.19 81 GLN A C 1
ATOM 654 O O . GLN A 1 81 ? -20.629 -5.259 14.024 1.00 98.19 81 GLN A O 1
ATOM 659 N N . LEU A 1 82 ? -18.866 -4.359 15.092 1.00 98.06 82 LEU A N 1
ATOM 660 C CA . LEU A 1 82 ? -18.299 -5.629 15.543 1.00 98.06 82 LEU A CA 1
ATOM 661 C C . LEU A 1 82 ? -18.988 -6.211 16.780 1.00 98.06 82 LEU A C 1
ATOM 663 O O . LEU A 1 82 ? -18.984 -7.419 16.955 1.00 98.06 82 LEU A O 1
ATOM 667 N N . THR A 1 83 ? -19.548 -5.371 17.653 1.00 97.94 83 THR A N 1
ATOM 668 C CA . THR A 1 83 ? -20.001 -5.804 18.994 1.00 97.94 83 THR A CA 1
ATOM 669 C C . THR A 1 83 ? -21.480 -5.525 19.258 1.00 97.94 83 THR A C 1
ATOM 671 O O . THR A 1 83 ? -22.009 -5.887 20.305 1.00 97.94 83 THR A O 1
ATOM 674 N N . GLY A 1 84 ? -22.155 -4.796 18.363 1.00 97.12 84 GLY A N 1
ATOM 675 C CA . GLY A 1 84 ? -23.536 -4.349 18.560 1.00 97.12 84 GLY A CA 1
ATOM 676 C C . GLY A 1 84 ? -23.717 -3.290 19.657 1.00 97.12 84 GLY A C 1
ATOM 677 O O . GLY A 1 84 ? -24.845 -2.874 19.934 1.00 97.12 84 GLY A O 1
ATOM 678 N N . LEU A 1 85 ? -22.635 -2.815 20.289 1.00 96.88 85 LEU A N 1
ATOM 679 C CA . LEU A 1 85 ? -22.709 -1.791 21.326 1.00 96.88 85 LEU A CA 1
ATOM 680 C C . LEU A 1 85 ? -23.343 -0.508 20.772 1.00 96.88 85 LEU A C 1
ATOM 682 O O . LEU A 1 85 ? -22.913 0.023 19.752 1.00 96.88 85 LEU A O 1
ATOM 686 N N . ALA A 1 86 ? -24.337 0.031 21.485 1.00 97.81 86 ALA A N 1
ATOM 687 C CA . ALA A 1 86 ? -25.067 1.211 21.034 1.00 97.81 86 ALA A CA 1
ATOM 688 C C . ALA A 1 86 ? -24.118 2.390 20.703 1.00 97.81 86 ALA A C 1
ATOM 690 O O . ALA A 1 86 ? -23.229 2.691 21.508 1.00 97.81 86 ALA A O 1
ATOM 691 N N . PRO A 1 87 ? -24.341 3.142 19.605 1.00 97.56 87 PRO A N 1
ATOM 692 C CA . PRO A 1 87 ? -23.354 4.092 19.080 1.00 97.56 87 PRO A CA 1
ATOM 693 C C . PRO A 1 87 ? -22.876 5.141 20.098 1.00 97.56 87 PRO A C 1
ATOM 695 O O . PRO A 1 87 ? -21.681 5.394 20.250 1.00 97.56 87 PRO A O 1
ATOM 698 N N . ARG A 1 88 ? -23.804 5.720 20.874 1.00 96.88 88 ARG A N 1
ATOM 699 C CA . ARG A 1 88 ? -23.472 6.705 21.918 1.00 96.88 88 ARG A CA 1
ATOM 700 C C . ARG A 1 88 ? -22.667 6.093 23.064 1.00 96.88 88 ARG A C 1
ATOM 702 O O . ARG A 1 88 ? -21.821 6.770 23.639 1.00 96.88 88 ARG A O 1
ATOM 709 N N . ALA A 1 89 ? -22.946 4.839 23.417 1.00 97.06 89 ALA A N 1
ATOM 710 C CA . ALA A 1 89 ? -22.179 4.136 24.433 1.00 97.06 89 ALA A CA 1
ATOM 711 C C . ALA A 1 89 ? -20.770 3.856 23.909 1.00 97.06 89 ALA A C 1
ATOM 713 O O . ALA A 1 89 ? -19.818 4.239 24.579 1.00 97.06 89 ALA A O 1
ATOM 714 N N . ALA A 1 90 ? -20.651 3.297 22.698 1.00 97.12 90 ALA A N 1
ATOM 715 C CA . ALA A 1 90 ? -19.380 2.998 22.048 1.00 97.12 90 ALA A CA 1
ATOM 716 C C . ALA A 1 90 ? -18.469 4.227 21.967 1.00 97.12 90 ALA A C 1
ATOM 718 O O . ALA A 1 90 ? -17.332 4.156 22.422 1.00 97.12 90 ALA A O 1
ATOM 719 N N . ARG A 1 91 ? -18.975 5.372 21.490 1.00 97.38 91 ARG A N 1
ATOM 720 C CA . ARG A 1 91 ? -18.192 6.614 21.338 1.00 97.38 91 ARG A CA 1
ATOM 721 C C . ARG A 1 91 ? -17.524 7.088 22.632 1.00 97.38 91 ARG A C 1
ATOM 723 O O . ARG A 1 91 ? -16.415 7.608 22.601 1.00 97.38 91 ARG A O 1
ATOM 730 N N . ASN A 1 92 ? -18.210 6.920 23.761 1.00 96.56 92 ASN A N 1
ATOM 731 C CA . ASN A 1 92 ? -17.763 7.422 25.061 1.00 96.56 92 ASN A CA 1
ATOM 732 C C . ASN A 1 92 ? -16.802 6.466 25.785 1.00 96.56 92 ASN A C 1
ATOM 734 O O . ASN A 1 92 ? -16.355 6.778 26.889 1.00 96.56 92 ASN A O 1
ATOM 738 N N . LYS A 1 93 ? -16.521 5.287 25.220 1.00 97.88 93 LYS A N 1
ATOM 739 C CA . LYS A 1 93 ? -15.567 4.339 25.799 1.00 97.88 93 LYS A CA 1
ATOM 740 C C . LYS A 1 93 ? -14.140 4.673 25.392 1.00 97.88 93 LYS A C 1
ATOM 742 O O . LYS A 1 93 ? -13.886 5.280 24.350 1.00 97.88 93 LYS A O 1
ATOM 747 N N . THR A 1 94 ? -13.208 4.265 26.246 1.00 98.00 94 THR A N 1
ATOM 748 C CA . THR A 1 94 ? -11.786 4.381 25.944 1.00 98.00 94 THR A CA 1
ATOM 749 C C . THR A 1 94 ? -11.402 3.372 24.855 1.00 98.00 94 THR A C 1
ATOM 751 O O . THR A 1 94 ? -12.055 2.326 24.747 1.00 98.00 94 THR A O 1
ATOM 754 N N . PRO A 1 95 ? -10.356 3.654 24.058 1.00 98.19 95 PRO A N 1
ATOM 755 C CA . PRO A 1 95 ? -9.836 2.705 23.074 1.00 98.19 95 PRO A CA 1
ATOM 756 C C . PRO A 1 95 ? -9.520 1.329 23.671 1.00 98.19 95 PRO A C 1
ATOM 758 O O . PRO A 1 95 ? -9.806 0.308 23.056 1.00 98.19 95 PRO A O 1
ATOM 761 N N . GLU A 1 96 ? -8.994 1.285 24.897 1.00 98.44 96 GLU A N 1
ATOM 762 C CA . GLU A 1 96 ? -8.635 0.042 25.584 1.00 98.44 96 GLU A CA 1
ATOM 763 C C . GLU A 1 96 ? -9.867 -0.801 25.915 1.00 98.44 96 GLU A C 1
ATOM 765 O O . GLU A 1 96 ? -9.850 -2.012 25.715 1.00 98.44 96 GLU A O 1
ATOM 770 N N . PHE A 1 97 ? -10.950 -0.170 26.387 1.00 98.50 97 PHE A N 1
ATOM 771 C CA . PHE A 1 97 ? -12.205 -0.874 26.646 1.00 98.50 97 PHE A CA 1
ATOM 772 C C . PHE A 1 97 ? -12.810 -1.415 25.348 1.00 98.50 97 PHE A C 1
ATOM 774 O O . PHE A 1 97 ? -13.292 -2.542 25.315 1.00 98.50 97 PHE A O 1
ATOM 781 N N . GLN A 1 98 ? -12.792 -0.614 24.277 1.00 98.56 98 GLN A N 1
ATOM 782 C CA . GLN A 1 98 ? -13.299 -1.033 22.968 1.00 98.56 98 GLN A CA 1
ATOM 783 C C . GLN A 1 98 ? -12.510 -2.226 22.424 1.00 98.56 98 GLN A C 1
ATOM 785 O O . GLN A 1 98 ? -13.115 -3.188 21.965 1.00 98.56 98 GLN A O 1
ATOM 790 N N . ALA A 1 99 ? -11.180 -2.195 22.538 1.00 98.62 99 ALA A N 1
ATOM 791 C CA . ALA A 1 99 ? -10.320 -3.304 22.147 1.00 98.62 99 ALA A CA 1
ATOM 792 C C . ALA A 1 99 ? -10.620 -4.583 22.937 1.00 98.62 99 ALA A C 1
ATOM 794 O O . ALA A 1 99 ? -10.839 -5.620 22.327 1.00 98.62 99 ALA A O 1
ATOM 795 N N . GLN A 1 100 ? -10.706 -4.496 24.270 1.00 98.56 100 GLN A N 1
ATOM 796 C CA . GLN A 1 100 ? -11.035 -5.646 25.123 1.00 98.56 100 GLN A CA 1
ATOM 797 C C . GLN A 1 100 ? -12.403 -6.242 24.791 1.00 98.56 100 GLN A C 1
ATOM 799 O O . GLN A 1 100 ? -12.553 -7.458 24.776 1.00 98.56 100 GLN A O 1
ATOM 804 N N . LEU A 1 101 ? -13.398 -5.389 24.522 1.00 98.44 101 LEU A N 1
ATOM 805 C CA . LEU A 1 101 ? -14.718 -5.849 24.113 1.00 98.44 101 LEU A CA 1
ATOM 806 C C . LEU A 1 101 ? -14.645 -6.595 22.777 1.00 98.44 101 LEU A C 1
ATOM 808 O O . LEU A 1 101 ? -15.184 -7.687 22.678 1.00 98.44 101 LEU A O 1
ATOM 812 N N . ILE A 1 102 ? -13.963 -6.027 21.778 1.00 98.50 102 ILE A N 1
ATOM 813 C CA . ILE A 1 102 ? -13.784 -6.662 20.465 1.00 98.50 102 ILE A CA 1
ATOM 814 C C . ILE A 1 102 ? -13.051 -7.998 20.599 1.00 98.50 102 ILE A C 1
ATOM 816 O O . ILE A 1 102 ? -13.500 -8.977 20.016 1.00 98.50 102 ILE A O 1
ATOM 820 N N . ASP A 1 103 ? -11.974 -8.058 21.386 1.00 98.19 103 ASP A N 1
ATOM 821 C CA . ASP A 1 103 ? -11.247 -9.305 21.628 1.00 98.19 103 ASP A CA 1
ATOM 822 C C . ASP A 1 103 ? -12.160 -10.365 22.268 1.00 98.19 103 ASP A C 1
ATOM 824 O O . ASP A 1 103 ? -12.184 -11.488 21.780 1.00 98.19 103 ASP A O 1
ATOM 828 N N . SER A 1 104 ? -12.989 -10.003 23.258 1.00 98.31 104 SER A N 1
ATOM 829 C CA . SER A 1 104 ? -13.978 -10.922 23.861 1.00 98.31 104 SER A CA 1
ATOM 830 C C . SER A 1 104 ? -14.948 -11.486 22.822 1.00 98.31 104 SER A C 1
ATOM 832 O O . SER A 1 104 ? -15.180 -12.687 22.790 1.00 98.31 104 SER A O 1
ATOM 834 N N . VAL A 1 105 ? -15.486 -10.630 21.945 1.00 98.06 105 VAL A N 1
ATOM 835 C CA . VAL A 1 105 ? -16.474 -11.028 20.924 1.00 98.06 105 VAL A CA 1
ATOM 836 C C . VAL A 1 105 ? -15.836 -11.965 19.887 1.00 98.06 105 VAL A C 1
ATOM 838 O O . VAL A 1 105 ? -16.468 -12.915 19.432 1.00 98.06 105 VAL A O 1
ATOM 841 N N . ILE A 1 106 ? -14.564 -11.753 19.535 1.00 97.62 106 ILE A N 1
ATOM 842 C CA . ILE A 1 106 ? -13.841 -12.680 18.653 1.00 97.62 106 ILE A CA 1
ATOM 843 C C . ILE A 1 106 ? -13.560 -14.007 19.370 1.00 97.62 106 ILE A C 1
ATOM 845 O O . ILE A 1 106 ? -13.762 -15.072 18.792 1.00 97.62 106 ILE A O 1
ATOM 849 N N . ASP A 1 107 ? -13.092 -13.956 20.617 1.00 96.88 107 ASP A N 1
ATOM 850 C CA . ASP A 1 107 ? -12.679 -15.140 21.378 1.00 96.88 107 ASP A CA 1
ATOM 851 C C . ASP A 1 107 ? -13.879 -16.034 21.754 1.00 96.88 107 ASP A C 1
ATOM 853 O O . ASP A 1 107 ? -13.743 -17.255 21.847 1.00 96.88 107 ASP A O 1
ATOM 857 N N . GLU A 1 108 ? -15.067 -15.444 21.915 1.00 97.44 108 GLU A N 1
ATOM 858 C CA . GLU A 1 108 ? -16.346 -16.151 22.078 1.00 97.44 108 GLU A CA 1
ATOM 859 C C . GLU A 1 108 ? -16.892 -16.715 20.751 1.00 97.44 108 GLU A C 1
ATOM 861 O O . GLU A 1 108 ? -17.775 -17.574 20.762 1.00 97.44 108 GLU A O 1
ATOM 866 N N . GLY A 1 109 ? -16.327 -16.300 19.612 1.00 96.75 109 GLY A N 1
ATOM 867 C CA . GLY A 1 109 ? -16.710 -16.766 18.278 1.00 96.75 109 GLY A CA 1
ATOM 868 C C . GLY A 1 109 ? -17.931 -16.061 17.685 1.00 96.75 109 GLY A C 1
ATOM 869 O O . GLY A 1 109 ? -18.488 -16.545 16.700 1.00 96.75 109 GLY A O 1
ATOM 870 N N . ASP A 1 110 ? -18.344 -14.924 18.250 1.00 97.56 110 ASP A N 1
ATOM 871 C CA . ASP A 1 110 ? -19.480 -14.132 17.760 1.00 97.56 110 ASP A CA 1
ATOM 872 C C . ASP A 1 110 ? -19.173 -13.451 16.412 1.00 97.56 110 ASP A C 1
ATOM 874 O O . ASP A 1 110 ? -20.083 -13.195 15.618 1.00 97.56 110 ASP A O 1
ATOM 878 N N . ILE A 1 111 ? -17.895 -13.166 16.131 1.00 97.88 111 ILE A N 1
ATOM 879 C CA . ILE A 1 111 ? -17.417 -12.644 14.842 1.00 97.88 111 ILE A CA 1
ATOM 880 C C . ILE A 1 111 ? -16.162 -13.383 14.367 1.00 97.88 111 ILE A C 1
ATOM 882 O O . ILE A 1 111 ? -15.334 -13.810 15.171 1.00 97.88 111 ILE A O 1
ATOM 886 N N . SER A 1 112 ? -15.986 -13.493 13.047 1.00 98.00 112 SER A N 1
ATOM 887 C CA . SER A 1 112 ? -14.751 -14.021 12.458 1.00 98.00 112 SER A CA 1
ATOM 888 C C . SER A 1 112 ? -13.648 -12.961 12.388 1.00 98.00 112 SER A C 1
ATOM 890 O O . SER A 1 112 ? -13.898 -11.751 12.459 1.00 98.00 112 SER A O 1
ATOM 892 N N . LEU A 1 113 ? -12.409 -13.416 12.189 1.00 97.50 113 LEU A N 1
ATOM 893 C CA . LEU A 1 113 ? -11.272 -12.524 11.972 1.00 97.50 113 LEU A CA 1
ATOM 894 C C . LEU A 1 113 ? -11.369 -11.755 10.654 1.00 97.50 113 LEU A C 1
ATOM 896 O O . LEU A 1 113 ? -10.925 -10.611 10.606 1.00 97.50 113 LEU A O 1
ATOM 900 N N . ASP A 1 114 ? -12.012 -12.313 9.628 1.00 97.31 114 ASP A N 1
ATOM 901 C CA . ASP A 1 114 ? -12.281 -11.600 8.374 1.00 97.31 114 ASP A CA 1
ATOM 902 C C . ASP A 1 114 ? -13.185 -10.385 8.599 1.00 97.31 114 ASP A C 1
ATOM 904 O O . ASP A 1 114 ? -12.923 -9.302 8.072 1.00 97.31 114 ASP A O 1
ATOM 908 N N . ILE A 1 115 ? -14.231 -10.539 9.423 1.00 97.88 115 ILE A N 1
ATOM 909 C CA . ILE A 1 115 ? -15.142 -9.442 9.782 1.00 97.88 115 ILE A CA 1
ATOM 910 C C . ILE A 1 115 ? -14.388 -8.386 10.596 1.00 97.88 115 ILE A C 1
ATOM 912 O O . ILE A 1 115 ? -14.530 -7.189 10.332 1.00 97.88 115 ILE A O 1
ATOM 916 N N . PHE A 1 116 ? -13.563 -8.815 11.558 1.00 98.12 116 PHE A N 1
ATOM 917 C CA . PHE A 1 116 ? -12.703 -7.916 12.328 1.00 98.12 116 PHE A CA 1
ATOM 918 C C . PHE A 1 116 ? -11.754 -7.122 11.424 1.00 98.12 116 PHE A C 1
ATOM 920 O O . PHE A 1 116 ? -11.674 -5.900 11.543 1.00 98.12 116 PHE A O 1
ATOM 927 N N . GLU A 1 117 ? -11.058 -7.795 10.508 1.00 97.69 117 GLU A N 1
ATOM 928 C CA . GLU A 1 117 ? -10.116 -7.170 9.585 1.00 97.69 117 GLU A CA 1
ATOM 929 C C . GLU A 1 117 ? -10.834 -6.174 8.668 1.00 97.69 117 GLU A C 1
ATOM 931 O O . GLU A 1 117 ? -10.432 -5.012 8.583 1.00 97.69 117 GLU A O 1
ATOM 936 N N . SER A 1 118 ? -11.957 -6.581 8.076 1.00 97.31 118 SER A N 1
ATOM 937 C CA . SER A 1 118 ? -12.750 -5.766 7.147 1.00 97.31 118 SER A CA 1
ATOM 938 C C . SER A 1 118 ? -13.346 -4.504 7.777 1.00 97.31 118 SER A C 1
ATOM 940 O O . SER A 1 118 ? -13.666 -3.561 7.061 1.00 97.31 118 SER A O 1
ATOM 942 N N . ALA A 1 119 ? -13.478 -4.436 9.106 1.00 98.12 119 ALA A N 1
ATOM 943 C CA . ALA A 1 119 ? -13.995 -3.243 9.779 1.00 98.12 119 ALA A CA 1
ATOM 944 C C . ALA A 1 119 ? -13.022 -2.045 9.752 1.00 98.12 119 ALA A C 1
ATOM 946 O O . ALA A 1 119 ? -13.442 -0.901 9.943 1.00 98.12 119 ALA A O 1
ATOM 947 N N . PHE A 1 120 ? -11.726 -2.274 9.517 1.00 98.00 120 PHE A N 1
ATOM 948 C CA . PHE A 1 120 ? -10.728 -1.207 9.407 1.00 98.00 120 PHE A CA 1
ATOM 949 C C . PHE A 1 120 ? -10.537 -0.813 7.942 1.00 98.00 120 PHE A C 1
ATOM 951 O O . PHE A 1 120 ? -10.130 -1.653 7.143 1.00 98.00 120 PHE A O 1
ATOM 958 N N . GLU A 1 121 ? -10.769 0.451 7.577 1.00 97.44 121 GLU A N 1
ATOM 959 C CA . GLU A 1 121 ? -10.544 0.900 6.194 1.00 97.44 121 GLU A CA 1
ATOM 960 C C . GLU A 1 121 ? -9.044 1.008 5.888 1.00 97.44 121 GLU A C 1
ATOM 962 O O . GLU A 1 121 ? -8.298 1.543 6.716 1.00 97.44 121 GLU A O 1
ATOM 967 N N . PRO A 1 122 ? -8.577 0.597 4.693 1.00 97.62 122 PRO A N 1
ATOM 968 C CA . PRO A 1 122 ? -7.171 0.734 4.303 1.00 97.62 122 PRO A CA 1
ATOM 969 C C . PRO A 1 122 ? -6.641 2.173 4.388 1.00 97.62 122 PRO A C 1
ATOM 971 O O . PRO A 1 122 ? -5.487 2.392 4.758 1.00 97.62 122 PRO A O 1
ATOM 974 N N . THR A 1 123 ? -7.483 3.164 4.086 1.00 97.12 123 THR A N 1
ATOM 975 C CA . THR A 1 123 ? -7.140 4.591 4.176 1.00 97.12 123 THR A CA 1
ATOM 976 C C . THR A 1 123 ? -6.951 5.046 5.621 1.00 97.12 123 THR A C 1
ATOM 978 O O . THR A 1 123 ? -5.950 5.694 5.927 1.00 97.12 123 THR A O 1
ATOM 981 N N . ASP A 1 124 ? -7.853 4.660 6.527 1.00 97.69 124 ASP A N 1
ATOM 982 C CA . ASP A 1 124 ? -7.733 4.951 7.959 1.00 97.69 124 ASP A CA 1
ATOM 983 C C . ASP A 1 124 ? -6.488 4.279 8.553 1.00 97.69 124 ASP A C 1
ATOM 985 O O . ASP A 1 124 ? -5.732 4.910 9.296 1.00 97.69 124 ASP A O 1
ATOM 989 N N . VAL A 1 125 ? -6.231 3.019 8.182 1.00 97.56 125 VAL A N 1
ATOM 990 C CA . VAL A 1 125 ? -5.031 2.285 8.600 1.00 97.56 125 VAL A CA 1
ATOM 991 C C . VAL A 1 125 ? -3.775 3.007 8.119 1.00 97.56 125 VAL A C 1
ATOM 993 O O . VAL A 1 125 ? -2.903 3.293 8.930 1.00 97.56 125 VAL A O 1
ATOM 996 N N . ALA A 1 126 ? -3.677 3.383 6.845 1.00 97.12 126 ALA A N 1
ATOM 997 C CA . ALA A 1 126 ? -2.494 4.084 6.347 1.00 97.12 126 ALA A CA 1
ATOM 998 C C . ALA A 1 126 ? -2.262 5.439 7.039 1.00 97.12 126 ALA A C 1
ATOM 1000 O O . ALA A 1 126 ? -1.116 5.815 7.270 1.00 97.12 126 ALA A O 1
ATOM 1001 N N . VAL A 1 127 ? -3.326 6.173 7.383 1.00 97.56 127 VAL A N 1
ATOM 1002 C CA . VAL A 1 127 ? -3.223 7.498 8.017 1.00 97.56 127 VAL A CA 1
ATOM 1003 C C . VAL A 1 127 ? -2.838 7.415 9.498 1.00 97.56 127 VAL A C 1
ATOM 1005 O O . VAL A 1 127 ? -2.055 8.245 9.969 1.00 97.56 127 VAL A O 1
ATOM 1008 N N . TYR A 1 128 ? -3.393 6.455 10.242 1.00 98.19 128 TYR A N 1
ATOM 1009 C CA . TYR A 1 128 ? -3.265 6.403 11.705 1.00 98.19 128 TYR A CA 1
ATOM 1010 C C . TYR A 1 128 ? -2.333 5.306 12.224 1.00 98.19 128 TYR A C 1
ATOM 1012 O O . TYR A 1 128 ? -1.858 5.408 13.357 1.00 98.19 128 TYR A O 1
ATOM 1020 N N . ALA A 1 129 ?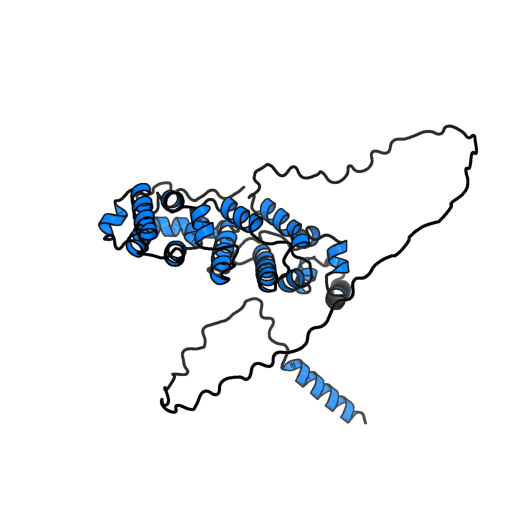 -2.046 4.273 11.435 1.00 96.75 129 ALA A N 1
ATOM 1021 C CA . ALA A 1 129 ? -1.098 3.232 11.810 1.00 96.75 129 ALA A CA 1
ATOM 1022 C C . ALA A 1 129 ? 0.351 3.630 11.475 1.00 96.75 129 ALA A C 1
ATOM 1024 O O . ALA A 1 129 ? 0.596 4.528 10.661 1.00 96.75 129 ALA A O 1
ATOM 1025 N N . PRO A 1 130 ? 1.350 2.931 12.041 1.00 96.25 130 PRO A N 1
ATOM 1026 C CA . PRO A 1 130 ? 2.735 3.019 11.591 1.00 96.25 130 PRO A CA 1
ATOM 1027 C C . PRO A 1 130 ? 2.899 2.465 10.159 1.00 96.25 130 PRO A C 1
ATOM 1029 O O . PRO A 1 130 ? 3.257 1.309 9.950 1.00 96.25 130 PRO A O 1
ATOM 1032 N N . ALA A 1 131 ? 2.663 3.299 9.142 1.00 96.25 131 ALA A N 1
ATOM 1033 C CA . ALA A 1 131 ? 2.678 2.896 7.729 1.00 96.25 131 ALA A CA 1
ATOM 1034 C C . ALA A 1 131 ? 3.974 2.173 7.298 1.00 96.25 131 ALA A C 1
ATOM 1036 O O . ALA A 1 131 ? 3.936 1.213 6.524 1.00 96.25 131 ALA A O 1
ATOM 1037 N N . ALA A 1 132 ? 5.122 2.587 7.845 1.00 96.06 132 ALA A N 1
ATOM 1038 C CA . ALA A 1 132 ? 6.402 1.931 7.589 1.00 96.06 132 ALA A CA 1
ATOM 1039 C C . ALA A 1 132 ? 6.451 0.486 8.116 1.00 96.06 132 ALA A C 1
ATOM 1041 O O . ALA A 1 132 ? 7.036 -0.379 7.465 1.00 96.06 132 ALA A O 1
ATOM 1042 N N . GLU A 1 133 ? 5.820 0.201 9.258 1.00 96.19 133 GLU A N 1
ATOM 1043 C CA . GLU A 1 133 ? 5.771 -1.150 9.826 1.00 96.19 133 GLU A CA 1
ATOM 1044 C C . GLU A 1 133 ? 4.895 -2.077 8.986 1.00 96.19 133 GLU A C 1
ATOM 1046 O O . GLU A 1 133 ? 5.273 -3.225 8.767 1.00 96.19 133 GLU A O 1
ATOM 1051 N N . ILE A 1 134 ? 3.779 -1.576 8.447 1.00 96.62 134 ILE A N 1
ATOM 1052 C CA . ILE A 1 134 ? 2.912 -2.334 7.531 1.00 96.62 134 ILE A CA 1
ATOM 1053 C C . ILE A 1 134 ? 3.680 -2.703 6.260 1.00 96.62 134 ILE A C 1
ATOM 1055 O O . ILE A 1 134 ? 3.702 -3.867 5.858 1.00 96.62 134 ILE A O 1
ATOM 1059 N N . PHE A 1 135 ? 4.370 -1.734 5.653 1.00 97.19 135 PHE A N 1
ATOM 1060 C CA . PHE A 1 135 ? 5.178 -1.989 4.462 1.00 97.19 135 PHE A CA 1
ATOM 1061 C C . PHE A 1 135 ? 6.305 -2.994 4.741 1.00 97.19 135 PHE A C 1
ATOM 1063 O O . PHE A 1 135 ? 6.541 -3.908 3.950 1.00 97.19 135 PHE A O 1
ATOM 1070 N N . ARG A 1 136 ? 6.977 -2.885 5.893 1.00 96.44 136 ARG A N 1
ATOM 1071 C CA . ARG A 1 136 ? 8.007 -3.847 6.314 1.00 96.44 136 ARG A CA 1
ATOM 1072 C C . ARG A 1 136 ? 7.439 -5.232 6.605 1.00 96.44 136 ARG A C 1
ATOM 1074 O O . ARG A 1 136 ? 8.084 -6.224 6.271 1.00 96.44 136 ARG A O 1
ATOM 1081 N N . LEU A 1 137 ? 6.245 -5.318 7.191 1.00 97.19 137 LEU A N 1
ATOM 1082 C CA . LEU A 1 137 ? 5.550 -6.583 7.406 1.00 97.19 137 LEU A CA 1
ATOM 1083 C C . LEU A 1 137 ? 5.270 -7.272 6.068 1.00 97.19 137 LEU A C 1
ATOM 1085 O O . LEU A 1 137 ? 5.604 -8.448 5.931 1.00 97.19 137 LEU A O 1
ATOM 1089 N N . PHE A 1 138 ? 4.744 -6.535 5.082 1.00 98.00 138 PHE A N 1
ATOM 1090 C CA . PHE A 1 138 ? 4.569 -7.026 3.712 1.00 98.00 138 PHE A CA 1
ATOM 1091 C C . PHE A 1 138 ? 5.891 -7.553 3.153 1.00 98.00 138 PHE A C 1
ATOM 1093 O O . PHE A 1 138 ? 5.983 -8.722 2.785 1.00 98.00 138 PHE A O 1
ATOM 1100 N N . ARG A 1 139 ? 6.948 -6.730 3.174 1.00 97.25 139 ARG A N 1
ATOM 1101 C CA . ARG A 1 139 ? 8.262 -7.122 2.646 1.00 97.25 139 ARG A CA 1
ATOM 1102 C C . ARG A 1 139 ? 8.810 -8.390 3.297 1.00 97.25 139 ARG A C 1
ATOM 1104 O O . ARG A 1 139 ? 9.453 -9.179 2.613 1.00 97.25 139 ARG A O 1
ATOM 1111 N N . ARG A 1 140 ? 8.585 -8.571 4.600 1.00 97.50 140 ARG A N 1
ATOM 1112 C CA . ARG A 1 140 ? 9.050 -9.739 5.358 1.00 97.50 140 ARG A CA 1
ATOM 1113 C C . ARG A 1 140 ? 8.247 -11.003 5.054 1.00 97.50 140 ARG A C 1
ATOM 1115 O O . ARG A 1 140 ? 8.819 -12.084 5.124 1.00 97.50 140 ARG A O 1
ATOM 1122 N N . ARG A 1 141 ? 6.942 -10.884 4.791 1.00 97.56 141 ARG A N 1
ATOM 1123 C CA . ARG A 1 141 ? 6.061 -12.039 4.552 1.00 97.56 141 ARG A CA 1
ATOM 1124 C C . ARG A 1 141 ? 5.964 -12.455 3.090 1.00 97.56 141 ARG A C 1
ATOM 1126 O O . ARG A 1 141 ? 5.695 -13.623 2.837 1.00 97.56 141 ARG A O 1
ATOM 1133 N N . MET A 1 142 ? 6.200 -11.534 2.159 1.00 98.12 142 MET A N 1
ATOM 1134 C CA . MET A 1 142 ? 6.203 -11.826 0.730 1.00 98.12 142 MET A CA 1
ATOM 1135 C C . MET A 1 142 ? 7.189 -12.972 0.417 1.00 98.12 142 MET A C 1
ATOM 1137 O O . MET A 1 142 ? 8.379 -12.841 0.728 1.00 98.12 142 MET A O 1
ATOM 1141 N N . PRO A 1 143 ? 6.740 -14.083 -0.196 1.00 98.12 143 PRO A N 1
ATOM 1142 C CA . PRO A 1 143 ? 7.602 -15.209 -0.542 1.00 98.12 143 PRO A CA 1
ATOM 1143 C C . PRO A 1 143 ? 8.418 -14.884 -1.800 1.00 98.12 143 PRO A C 1
ATOM 1145 O O . PRO A 1 143 ? 8.080 -15.282 -2.908 1.00 98.12 143 PRO A O 1
ATOM 1148 N N . TRP A 1 144 ? 9.512 -14.138 -1.636 1.00 98.06 144 TRP A N 1
ATOM 1149 C CA . TRP A 1 144 ? 10.349 -13.659 -2.748 1.00 98.06 144 TRP A CA 1
ATOM 1150 C C . TRP A 1 144 ? 10.953 -14.766 -3.625 1.00 98.06 144 TRP A C 1
ATOM 1152 O O . TRP A 1 144 ? 11.348 -14.491 -4.754 1.00 98.06 144 TRP A O 1
ATOM 1162 N N . ASP A 1 145 ? 11.033 -15.999 -3.130 1.00 98.19 145 ASP A N 1
ATOM 1163 C CA . ASP A 1 145 ? 11.521 -17.154 -3.890 1.00 98.19 145 ASP A CA 1
ATOM 1164 C C . ASP A 1 145 ? 10.414 -17.899 -4.665 1.00 98.19 145 ASP A C 1
ATOM 1166 O O . ASP A 1 145 ? 10.715 -18.876 -5.352 1.00 98.19 145 ASP A O 1
ATOM 1170 N N . ASP A 1 146 ? 9.153 -17.460 -4.567 1.00 97.94 146 ASP A N 1
ATOM 1171 C CA . ASP A 1 146 ? 8.004 -18.064 -5.247 1.00 97.94 146 ASP A CA 1
ATOM 1172 C C . ASP A 1 146 ? 7.469 -17.169 -6.376 1.00 97.94 146 ASP A C 1
ATOM 1174 O O . ASP A 1 146 ? 6.767 -16.182 -6.144 1.00 97.94 146 ASP A O 1
ATOM 1178 N N . ASP A 1 147 ? 7.759 -17.570 -7.614 1.00 97.81 147 ASP A N 1
ATOM 1179 C CA . ASP A 1 147 ? 7.358 -16.892 -8.850 1.00 97.81 147 ASP A CA 1
ATOM 1180 C C . ASP A 1 147 ? 5.917 -17.233 -9.301 1.00 97.81 147 ASP A C 1
ATOM 1182 O O . ASP A 1 147 ? 5.597 -17.156 -10.489 1.00 97.81 147 ASP A O 1
ATOM 1186 N N . ALA A 1 148 ? 5.024 -17.625 -8.384 1.00 98.25 148 ALA A N 1
ATOM 1187 C CA . ALA A 1 148 ? 3.607 -17.814 -8.692 1.00 98.25 148 ALA A CA 1
ATOM 1188 C C . ALA A 1 148 ? 2.988 -16.561 -9.345 1.00 98.25 148 ALA A C 1
ATOM 1190 O O . ALA A 1 148 ? 3.268 -15.427 -8.950 1.00 98.25 148 ALA A O 1
ATOM 1191 N N . THR A 1 149 ? 2.084 -16.753 -10.312 1.00 98.31 149 THR A N 1
ATOM 1192 C CA . THR A 1 149 ? 1.496 -15.650 -11.096 1.00 98.31 149 THR A CA 1
ATOM 1193 C C . THR A 1 149 ? 0.861 -14.572 -10.219 1.00 98.31 149 THR A C 1
ATOM 1195 O O . THR A 1 149 ? 1.096 -13.394 -10.449 1.00 98.31 149 THR A O 1
ATOM 1198 N N . ALA A 1 150 ? 0.151 -14.945 -9.150 1.00 98.19 150 ALA A N 1
ATOM 1199 C CA . ALA A 1 150 ? -0.445 -13.974 -8.231 1.00 98.19 150 ALA A CA 1
ATOM 1200 C C . ALA A 1 150 ? 0.609 -13.091 -7.524 1.00 98.19 150 ALA A C 1
ATOM 1202 O O . ALA A 1 150 ? 0.384 -11.902 -7.298 1.00 98.19 150 ALA A O 1
ATOM 1203 N N . HIS A 1 151 ? 1.786 -13.641 -7.209 1.00 98.62 151 HIS A N 1
ATOM 1204 C CA . HIS A 1 151 ? 2.901 -12.886 -6.634 1.00 98.62 151 HIS A CA 1
ATOM 1205 C C . HIS A 1 151 ? 3.543 -11.953 -7.665 1.00 98.62 151 HIS A C 1
ATOM 1207 O O . HIS A 1 151 ? 3.830 -10.793 -7.358 1.00 98.62 151 HIS A O 1
ATOM 1213 N N . GLN A 1 152 ? 3.721 -12.433 -8.897 1.00 98.56 152 GLN A N 1
ATOM 1214 C CA . GLN A 1 152 ? 4.216 -11.623 -10.010 1.00 98.56 152 GLN A CA 1
ATOM 1215 C C . GLN A 1 152 ? 3.258 -10.475 -10.342 1.00 98.56 152 GLN A C 1
ATOM 1217 O O . GLN A 1 152 ? 3.707 -9.345 -10.529 1.00 98.56 152 GLN A O 1
ATOM 1222 N N . ASP A 1 153 ? 1.950 -10.725 -10.326 1.00 98.56 153 ASP A N 1
ATOM 1223 C CA . ASP A 1 153 ? 0.919 -9.710 -10.539 1.00 98.56 153 ASP A CA 1
ATOM 1224 C C . ASP A 1 153 ? 0.957 -8.635 -9.449 1.00 98.56 153 ASP A C 1
ATOM 1226 O O . ASP A 1 153 ? 0.925 -7.440 -9.758 1.00 98.56 153 ASP A O 1
ATOM 1230 N N . LEU A 1 154 ? 1.085 -9.031 -8.175 1.00 98.69 154 LEU A N 1
ATOM 1231 C CA . LEU A 1 154 ? 1.226 -8.090 -7.063 1.00 98.69 154 LEU A CA 1
ATOM 1232 C C . LEU A 1 154 ? 2.489 -7.233 -7.203 1.00 98.69 154 LEU A C 1
ATOM 1234 O O . LEU A 1 154 ? 2.422 -6.012 -7.054 1.00 98.69 154 LEU A O 1
ATOM 1238 N N . VAL A 1 155 ? 3.642 -7.842 -7.496 1.00 98.69 155 VAL A N 1
ATOM 1239 C CA . VAL A 1 155 ? 4.915 -7.114 -7.623 1.00 98.69 155 VAL A CA 1
ATOM 1240 C C . VAL A 1 155 ? 4.920 -6.222 -8.864 1.00 98.69 155 VAL A C 1
ATOM 1242 O O . VAL A 1 155 ? 5.368 -5.078 -8.791 1.00 98.69 155 VAL A O 1
ATOM 1245 N N . GLY A 1 156 ? 4.375 -6.693 -9.984 1.00 98.62 156 GLY A N 1
ATOM 1246 C CA . GLY A 1 156 ? 4.213 -5.905 -11.202 1.00 98.62 156 GLY A CA 1
ATOM 1247 C C . GLY A 1 156 ? 3.314 -4.692 -10.974 1.00 98.62 156 GLY A C 1
ATOM 1248 O O . GLY A 1 156 ? 3.678 -3.574 -11.346 1.00 98.62 156 GLY A O 1
ATOM 1249 N N . TRP A 1 157 ? 2.184 -4.889 -10.288 1.00 98.50 157 TRP A N 1
ATOM 1250 C CA . TRP A 1 157 ? 1.316 -3.799 -9.847 1.00 98.50 157 TRP A CA 1
ATOM 1251 C C . TRP A 1 157 ? 2.055 -2.824 -8.923 1.00 98.50 157 TRP A C 1
ATOM 1253 O O . TRP A 1 157 ? 2.008 -1.618 -9.158 1.00 98.50 157 TRP A O 1
ATOM 1263 N N . LEU A 1 158 ? 2.793 -3.322 -7.926 1.00 98.56 158 LEU A N 1
ATOM 1264 C CA . LEU A 1 158 ? 3.508 -2.493 -6.954 1.00 98.56 158 LEU A CA 1
ATOM 1265 C C . LEU A 1 158 ? 4.593 -1.636 -7.621 1.00 98.56 158 LEU A C 1
ATOM 1267 O O . LEU A 1 158 ? 4.693 -0.445 -7.339 1.00 98.56 158 LEU A O 1
ATOM 1271 N N . ILE A 1 159 ? 5.376 -2.202 -8.545 1.00 98.62 159 ILE A N 1
ATOM 1272 C CA . ILE A 1 159 ? 6.357 -1.440 -9.336 1.00 98.62 159 ILE A CA 1
ATOM 1273 C C . ILE A 1 159 ? 5.648 -0.365 -10.174 1.00 98.62 159 ILE A C 1
ATOM 1275 O O . ILE A 1 159 ? 6.125 0.767 -10.249 1.00 98.62 159 ILE A O 1
ATOM 1279 N N . GLY A 1 160 ? 4.488 -0.684 -10.754 1.00 98.31 160 GLY A N 1
ATOM 1280 C CA . GLY A 1 160 ? 3.645 0.296 -11.439 1.00 98.31 160 GLY A CA 1
ATOM 1281 C C . GLY A 1 160 ? 3.184 1.426 -10.516 1.00 98.31 160 GLY A C 1
ATOM 1282 O O . GLY A 1 160 ? 3.334 2.596 -10.862 1.00 98.31 160 GLY A O 1
ATOM 1283 N N . ALA A 1 161 ? 2.696 1.102 -9.318 1.00 98.00 161 ALA A N 1
ATOM 1284 C CA . ALA A 1 161 ? 2.261 2.081 -8.324 1.00 98.00 161 ALA A CA 1
ATOM 1285 C C . ALA A 1 161 ? 3.417 2.978 -7.841 1.00 98.00 161 ALA A C 1
ATOM 1287 O O . ALA A 1 161 ? 3.231 4.179 -7.649 1.00 98.00 161 ALA A O 1
ATOM 1288 N N . LEU A 1 162 ? 4.632 2.435 -7.717 1.00 98.25 162 LEU A N 1
ATOM 1289 C CA . LEU A 1 162 ? 5.832 3.202 -7.363 1.00 98.25 162 LEU A CA 1
ATOM 1290 C C . LEU A 1 162 ? 6.210 4.249 -8.425 1.00 98.25 162 LEU A C 1
ATOM 1292 O O . LEU A 1 162 ? 6.752 5.296 -8.070 1.00 98.25 162 LEU A O 1
ATOM 1296 N N . LEU A 1 163 ? 5.921 3.976 -9.701 1.00 97.81 163 LEU A N 1
ATOM 1297 C CA . LEU A 1 163 ? 6.194 4.862 -10.841 1.00 97.81 163 LEU A CA 1
ATOM 1298 C C 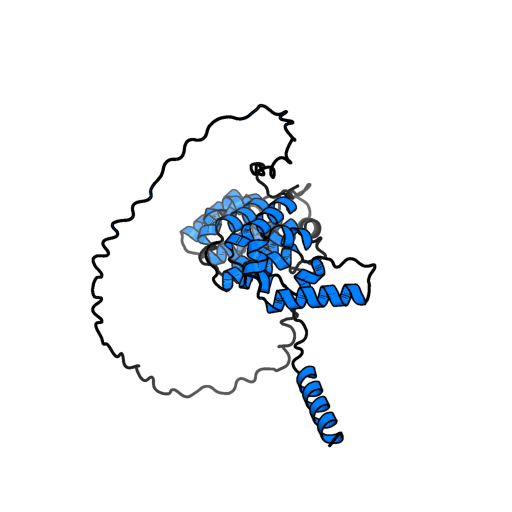. LEU A 1 163 ? 5.030 5.810 -11.173 1.00 97.81 163 LEU A C 1
ATOM 1300 O O . LEU A 1 163 ? 5.228 6.798 -11.879 1.00 97.81 163 LEU A O 1
ATOM 1304 N N . ALA A 1 164 ? 3.818 5.500 -10.714 1.00 96.75 164 ALA A N 1
ATOM 1305 C CA . ALA A 1 164 ? 2.610 6.199 -11.124 1.00 96.75 164 ALA A CA 1
ATOM 1306 C C . ALA A 1 164 ? 2.479 7.594 -10.494 1.00 96.75 164 ALA A C 1
ATOM 1308 O O . ALA A 1 164 ? 2.693 7.798 -9.295 1.00 96.75 164 ALA A O 1
ATOM 1309 N N . ASP A 1 165 ? 2.030 8.536 -11.321 1.00 95.56 165 ASP A N 1
ATOM 1310 C CA . ASP A 1 165 ? 1.794 9.944 -10.993 1.00 95.56 165 ASP A CA 1
ATOM 1311 C C . ASP A 1 165 ? 0.391 10.214 -10.414 1.00 95.56 165 ASP A C 1
ATOM 1313 O O . ASP A 1 165 ? 0.015 11.357 -10.137 1.00 95.56 165 ASP A O 1
ATOM 1317 N N . LYS A 1 166 ? -0.406 9.157 -10.234 1.00 94.12 166 LYS A N 1
ATOM 1318 C CA . LYS A 1 166 ? -1.747 9.192 -9.647 1.00 94.12 166 LYS A CA 1
ATOM 1319 C C . LYS A 1 166 ? -1.958 8.004 -8.723 1.00 94.12 166 LYS A C 1
ATOM 1321 O O . LYS A 1 166 ? -1.453 6.910 -8.982 1.00 94.12 166 LYS A O 1
ATOM 1326 N N . SER A 1 167 ? -2.714 8.241 -7.660 1.00 91.75 167 SER A N 1
ATOM 1327 C CA . SER A 1 167 ? -3.240 7.211 -6.769 1.00 91.75 167 SER A CA 1
ATOM 1328 C C . SER A 1 167 ? -4.474 6.546 -7.380 1.00 91.75 167 SER A C 1
ATOM 1330 O O . SER A 1 167 ? -5.272 7.208 -8.047 1.00 91.75 167 SER A O 1
ATOM 1332 N N . SER A 1 168 ? -4.653 5.247 -7.138 1.00 89.88 168 SER A N 1
ATOM 1333 C CA . SER A 1 168 ? -5.833 4.501 -7.589 1.00 89.88 168 SER A CA 1
ATOM 1334 C C . SER A 1 168 ? -7.059 4.682 -6.695 1.00 89.88 168 SER A C 1
ATOM 1336 O O . SER A 1 168 ? -8.145 4.315 -7.122 1.00 89.88 168 SER A O 1
ATOM 1338 N N . LEU A 1 169 ? -6.904 5.225 -5.482 1.00 81.00 169 LEU A N 1
ATOM 1339 C CA . LEU A 1 169 ? -8.009 5.364 -4.525 1.00 81.00 169 LEU A CA 1
ATOM 1340 C C . LEU A 1 169 ? -9.034 6.402 -4.990 1.00 81.00 169 LEU A C 1
ATOM 1342 O O . LEU A 1 169 ? -10.217 6.105 -5.025 1.00 81.00 169 LEU A O 1
ATOM 1346 N N . ASP A 1 170 ? -8.564 7.575 -5.427 1.00 79.31 170 ASP A N 1
ATOM 1347 C CA . ASP A 1 170 ? -9.434 8.694 -5.831 1.00 79.31 170 ASP A CA 1
ATOM 1348 C C . ASP A 1 170 ? -8.928 9.427 -7.089 1.00 79.31 170 ASP A C 1
ATOM 1350 O O . ASP A 1 170 ? -9.341 10.546 -7.394 1.00 79.31 170 ASP A O 1
ATOM 1354 N N . GLY A 1 171 ? -7.941 8.864 -7.797 1.00 80.94 171 GLY A N 1
ATOM 1355 C CA . GLY A 1 171 ? -7.272 9.556 -8.907 1.00 80.94 171 GLY A CA 1
ATOM 1356 C C . GLY A 1 171 ? -6.438 10.769 -8.473 1.00 80.94 171 GLY A C 1
ATOM 1357 O O . GLY A 1 171 ? -5.971 11.531 -9.325 1.00 80.94 171 GLY A O 1
ATOM 1358 N N . THR A 1 172 ? -6.248 10.957 -7.162 1.00 87.56 172 THR A N 1
ATOM 1359 C CA . THR A 1 172 ? -5.457 12.046 -6.582 1.00 87.56 172 THR A CA 1
ATOM 1360 C C . THR A 1 172 ? -4.051 12.035 -7.170 1.00 87.56 172 THR A C 1
ATOM 1362 O O . THR A 1 172 ? -3.419 10.982 -7.278 1.00 87.56 172 THR A O 1
ATOM 1365 N N . ALA A 1 173 ? -3.556 13.212 -7.556 1.00 91.56 173 ALA A N 1
ATOM 1366 C CA . ALA A 1 173 ? -2.195 13.349 -8.053 1.00 91.56 173 ALA A CA 1
ATOM 1367 C C . ALA A 1 173 ? -1.196 12.859 -6.995 1.00 91.56 173 ALA A C 1
ATOM 1369 O O . ALA A 1 173 ? -1.266 13.240 -5.825 1.00 91.56 173 ALA A O 1
ATOM 1370 N N . ARG A 1 174 ? -0.254 12.029 -7.428 1.00 93.69 174 ARG A N 1
ATOM 1371 C CA . ARG A 1 174 ? 0.791 11.440 -6.603 1.00 93.69 174 ARG A CA 1
ATOM 1372 C C . ARG A 1 174 ? 2.140 11.814 -7.189 1.00 93.69 174 ARG A C 1
ATOM 1374 O O . ARG A 1 174 ? 2.380 11.630 -8.373 1.00 93.69 174 ARG A O 1
ATOM 1381 N N . THR A 1 175 ? 3.060 12.293 -6.363 1.00 94.56 175 THR A N 1
ATOM 1382 C CA . THR A 1 175 ? 4.464 12.354 -6.782 1.00 94.56 175 THR A CA 1
ATOM 1383 C C . THR A 1 175 ? 4.993 10.921 -6.887 1.00 94.56 175 THR A C 1
ATOM 1385 O O . THR A 1 175 ? 4.925 10.219 -5.869 1.00 94.56 175 THR A O 1
ATOM 1388 N N . PRO A 1 176 ? 5.523 10.481 -8.048 1.00 97.19 176 PRO A N 1
ATOM 1389 C CA . PRO A 1 176 ? 6.114 9.154 -8.184 1.00 97.19 176 PRO A CA 1
ATOM 1390 C C . PRO A 1 176 ? 7.138 8.896 -7.081 1.00 97.19 176 PRO A C 1
ATOM 1392 O O . PRO A 1 176 ? 7.965 9.755 -6.768 1.00 97.19 176 PRO A O 1
ATOM 1395 N N . ILE A 1 177 ? 7.052 7.722 -6.464 1.00 97.38 177 ILE A N 1
ATOM 1396 C CA . ILE A 1 177 ? 7.920 7.342 -5.344 1.00 97.38 177 ILE A CA 1
ATOM 1397 C C . ILE A 1 177 ? 9.299 6.973 -5.877 1.00 97.38 177 ILE A C 1
ATOM 1399 O O . ILE A 1 177 ? 10.315 7.353 -5.298 1.00 97.38 177 ILE A O 1
ATOM 1403 N N . LEU A 1 178 ? 9.326 6.264 -7.005 1.00 98.25 178 LEU A N 1
ATOM 1404 C CA . LEU A 1 178 ? 10.531 5.980 -7.761 1.00 98.25 178 LEU A CA 1
ATOM 1405 C C . LEU A 1 178 ? 10.456 6.629 -9.139 1.00 98.25 178 LEU A C 1
ATOM 1407 O O . LEU A 1 178 ? 9.403 6.733 -9.760 1.00 98.25 178 LEU A O 1
ATOM 1411 N N . THR A 1 179 ? 11.619 7.020 -9.637 1.00 98.06 179 THR A N 1
ATOM 1412 C CA . THR A 1 179 ? 11.827 7.335 -11.050 1.00 98.06 179 THR A CA 1
ATOM 1413 C C . THR A 1 179 ? 12.075 6.056 -11.851 1.00 98.06 179 THR A C 1
ATOM 1415 O O . THR A 1 179 ? 12.540 5.045 -11.312 1.00 98.06 179 THR A O 1
ATOM 1418 N N . ALA A 1 180 ? 11.855 6.113 -13.167 1.00 97.81 180 ALA A N 1
ATOM 1419 C CA . ALA A 1 180 ? 12.166 5.004 -14.070 1.00 97.81 180 ALA A CA 1
ATOM 1420 C C . ALA A 1 180 ? 13.642 4.578 -13.974 1.00 97.81 180 ALA A C 1
ATOM 1422 O O . ALA A 1 180 ? 13.957 3.387 -13.926 1.00 97.81 180 ALA A O 1
ATOM 1423 N N . LEU A 1 181 ? 14.552 5.553 -13.859 1.00 97.56 181 LEU A N 1
ATOM 1424 C CA . LEU A 1 181 ? 15.980 5.300 -13.679 1.00 97.56 181 LEU A CA 1
ATOM 1425 C C . LEU A 1 181 ? 16.276 4.525 -12.385 1.00 97.56 181 LEU A C 1
ATOM 1427 O O . LEU A 1 181 ? 17.095 3.606 -12.407 1.00 97.56 181 LEU A O 1
ATOM 1431 N N . GLN A 1 182 ? 15.615 4.852 -11.271 1.00 98.31 182 GLN A N 1
ATOM 1432 C CA . GLN A 1 182 ? 15.808 4.138 -10.004 1.00 98.31 182 GLN A CA 1
ATOM 1433 C C . GLN A 1 182 ? 15.328 2.690 -10.102 1.00 98.31 182 GLN A C 1
ATOM 1435 O O . GLN A 1 182 ? 16.063 1.798 -9.696 1.00 98.31 182 GLN A O 1
ATOM 1440 N N . VAL A 1 183 ? 14.159 2.439 -10.703 1.00 98.31 183 VAL A N 1
ATOM 1441 C CA . VAL A 1 183 ? 13.676 1.064 -10.929 1.00 98.31 183 VAL A CA 1
ATOM 1442 C C . VAL A 1 183 ? 14.668 0.291 -11.795 1.00 98.31 183 VAL A C 1
ATOM 1444 O O . VAL A 1 183 ? 15.106 -0.795 -11.424 1.00 98.31 183 VAL A O 1
ATOM 1447 N N . ARG A 1 184 ? 15.097 0.867 -12.923 1.00 97.62 184 ARG A N 1
ATOM 1448 C CA . ARG A 1 184 ? 16.004 0.179 -13.846 1.00 97.62 184 ARG A CA 1
ATOM 1449 C C . ARG A 1 184 ? 17.369 -0.111 -13.237 1.00 97.62 184 ARG A C 1
ATOM 1451 O O . ARG A 1 184 ? 17.916 -1.176 -13.500 1.00 97.62 184 ARG A O 1
ATOM 1458 N N . THR A 1 185 ? 17.937 0.824 -12.481 1.00 97.75 185 THR A N 1
ATOM 1459 C CA . THR A 1 185 ? 19.271 0.660 -11.873 1.00 97.75 185 THR A CA 1
ATOM 1460 C C . THR A 1 185 ? 19.251 -0.199 -10.611 1.00 97.75 185 THR A C 1
ATOM 1462 O O . THR A 1 185 ? 20.289 -0.746 -10.251 1.00 97.75 185 THR A O 1
ATOM 1465 N N . ALA A 1 186 ? 18.088 -0.365 -9.976 1.00 98.19 186 ALA A N 1
ATOM 1466 C CA . ALA A 1 186 ? 17.891 -1.307 -8.881 1.00 98.19 186 ALA A CA 1
ATOM 1467 C C . ALA A 1 186 ? 17.836 -2.777 -9.343 1.00 98.19 186 ALA A C 1
ATOM 1469 O O . ALA A 1 186 ? 18.094 -3.673 -8.544 1.00 98.19 186 ALA A O 1
ATOM 1470 N N . ILE A 1 187 ? 17.537 -3.030 -10.623 1.00 98.19 187 ILE A N 1
ATOM 1471 C CA . ILE A 1 187 ? 17.598 -4.366 -11.228 1.00 98.19 187 ILE A CA 1
ATOM 1472 C C . ILE A 1 187 ? 19.019 -4.623 -11.740 1.00 98.19 187 ILE A C 1
ATOM 1474 O O . ILE A 1 187 ? 19.534 -3.866 -12.573 1.00 98.19 187 ILE A O 1
ATOM 1478 N N . ASP A 1 188 ? 19.634 -5.724 -11.296 1.00 97.88 188 ASP A N 1
ATOM 1479 C CA . ASP A 1 188 ? 20.971 -6.112 -11.746 1.00 97.88 188 ASP A CA 1
ATOM 1480 C C . ASP A 1 188 ? 21.049 -6.186 -13.281 1.00 97.88 188 ASP A C 1
ATOM 1482 O O . ASP A 1 188 ? 20.183 -6.732 -13.973 1.00 97.88 188 ASP A O 1
ATOM 1486 N N . GLY A 1 189 ? 22.123 -5.620 -13.834 1.00 97.00 189 GLY A N 1
ATOM 1487 C CA . GLY A 1 189 ? 22.302 -5.533 -15.277 1.00 97.00 189 GLY A CA 1
ATOM 1488 C C . GLY A 1 189 ? 22.346 -6.903 -15.955 1.00 97.00 189 GLY A C 1
ATOM 1489 O O . GLY A 1 189 ? 21.807 -7.045 -17.051 1.00 97.00 189 GLY A O 1
ATOM 1490 N N . ARG A 1 190 ? 22.949 -7.922 -15.334 1.00 97.75 190 ARG A N 1
ATOM 1491 C CA . ARG A 1 190 ? 23.016 -9.277 -15.902 1.00 97.75 190 ARG A CA 1
ATOM 1492 C C . ARG A 1 190 ? 21.655 -9.952 -15.842 1.00 97.75 190 ARG A C 1
ATOM 1494 O O . ARG A 1 190 ? 21.264 -10.583 -16.823 1.00 97.75 190 ARG A O 1
ATOM 1501 N N . VAL A 1 191 ? 20.920 -9.778 -14.744 1.00 98.12 191 VAL A N 1
ATOM 1502 C CA . VAL A 1 191 ? 19.539 -10.264 -14.617 1.00 98.12 191 VAL A CA 1
ATOM 1503 C C . VAL A 1 191 ? 18.674 -9.663 -15.721 1.00 98.12 191 VAL A C 1
ATOM 1505 O O . VAL A 1 191 ? 18.081 -10.411 -16.491 1.00 98.12 191 VAL A O 1
ATOM 1508 N N . TRP A 1 192 ? 18.698 -8.341 -15.904 1.00 97.81 192 TRP A N 1
ATOM 1509 C CA . TRP A 1 192 ? 17.946 -7.675 -16.972 1.00 97.81 192 TRP A CA 1
ATOM 1510 C C . TRP A 1 192 ? 18.218 -8.279 -18.356 1.00 97.81 192 TRP A C 1
ATOM 1512 O O . TRP A 1 192 ? 17.296 -8.671 -19.065 1.00 97.81 192 TRP A O 1
ATOM 1522 N N . HIS A 1 193 ? 19.490 -8.392 -18.750 1.00 96.75 193 HIS A N 1
ATOM 1523 C CA . HIS A 1 193 ? 19.838 -8.877 -20.089 1.00 96.75 193 HIS A CA 1
ATOM 1524 C C . HIS A 1 193 ? 19.609 -10.383 -20.278 1.00 96.75 193 HIS A C 1
ATOM 1526 O O . HIS A 1 193 ? 19.457 -10.822 -21.415 1.00 96.75 193 HIS A O 1
ATOM 1532 N N . SER A 1 194 ? 19.601 -11.177 -19.205 1.00 97.75 194 SER A N 1
ATOM 1533 C CA . SER A 1 194 ? 19.380 -12.628 -19.290 1.00 97.75 194 SER A CA 1
ATOM 1534 C C . SER A 1 194 ? 17.912 -13.030 -19.150 1.00 97.75 194 SER A C 1
ATOM 1536 O O . SER A 1 194 ? 17.516 -14.037 -19.730 1.00 97.75 194 SER A O 1
ATOM 1538 N N . ARG A 1 195 ? 17.109 -12.256 -18.409 1.00 98.00 195 ARG A N 1
ATOM 1539 C CA . ARG A 1 195 ? 15.724 -12.595 -18.055 1.00 98.00 195 ARG A CA 1
ATOM 1540 C C . ARG A 1 195 ? 14.676 -11.842 -18.861 1.00 98.00 195 ARG A C 1
ATOM 1542 O O . ARG A 1 195 ? 13.655 -12.427 -19.200 1.00 98.00 195 ARG A O 1
ATOM 1549 N N . VAL A 1 196 ? 14.920 -10.579 -19.221 1.00 97.88 196 VAL A N 1
ATOM 1550 C CA . VAL A 1 196 ? 13.971 -9.843 -20.069 1.00 97.88 196 VAL A CA 1
ATOM 1551 C C . VAL A 1 196 ? 13.954 -10.477 -21.469 1.00 97.88 196 VAL A C 1
ATOM 1553 O O . VAL A 1 196 ? 15.028 -10.635 -22.077 1.00 97.88 196 VAL A O 1
ATOM 1556 N N . PRO A 1 197 ? 12.767 -10.824 -22.011 1.00 98.38 197 PRO A N 1
ATOM 1557 C CA . PRO A 1 197 ? 12.651 -11.487 -23.302 1.00 98.38 197 PRO A CA 1
ATOM 1558 C C . PRO A 1 197 ? 13.387 -10.738 -24.414 1.00 98.38 197 PRO A C 1
ATOM 1560 O O . PRO A 1 197 ? 13.381 -9.507 -24.473 1.00 98.38 197 PRO A O 1
ATOM 1563 N N . LEU A 1 198 ? 14.019 -11.486 -25.324 1.00 97.75 198 LEU A N 1
ATOM 1564 C CA . LEU A 1 198 ? 14.830 -10.898 -26.395 1.00 97.75 198 LEU A CA 1
ATOM 1565 C C . LEU A 1 198 ? 14.027 -9.905 -27.245 1.00 97.75 198 LEU A C 1
ATOM 1567 O O . LEU A 1 198 ? 14.522 -8.819 -27.518 1.00 97.75 198 LEU A O 1
ATOM 1571 N N . HIS A 1 199 ? 12.788 -10.245 -27.610 1.00 98.06 199 HIS A N 1
ATOM 1572 C CA . HIS A 1 199 ? 11.942 -9.378 -28.434 1.00 98.06 199 HIS A CA 1
ATOM 1573 C C . HIS A 1 199 ? 11.639 -8.028 -27.762 1.00 98.06 199 HIS A C 1
ATOM 1575 O O . HIS A 1 199 ? 11.580 -7.013 -28.445 1.00 98.06 199 HIS A O 1
ATOM 1581 N N . VAL A 1 200 ? 11.526 -7.990 -26.429 1.00 98.38 200 VAL A N 1
ATOM 1582 C CA . VAL A 1 200 ? 11.343 -6.748 -25.658 1.00 98.38 200 VAL A CA 1
ATOM 1583 C C . VAL A 1 200 ? 12.615 -5.906 -25.700 1.00 98.38 200 VAL A C 1
ATOM 1585 O O . VAL A 1 200 ? 12.554 -4.705 -25.941 1.00 98.38 200 VAL A O 1
ATOM 1588 N N . ARG A 1 201 ? 13.786 -6.529 -25.512 1.00 97.62 201 ARG A N 1
ATOM 1589 C CA . ARG A 1 201 ? 15.079 -5.826 -25.580 1.00 97.62 201 ARG A CA 1
ATOM 1590 C C . ARG A 1 201 ? 15.355 -5.265 -26.975 1.00 97.62 201 ARG A C 1
ATOM 1592 O O . ARG A 1 201 ? 15.786 -4.124 -27.082 1.00 97.62 201 ARG A O 1
ATOM 1599 N N . VAL A 1 202 ? 15.045 -6.032 -28.021 1.00 98.31 202 VAL A N 1
ATOM 1600 C CA . VAL A 1 202 ? 15.130 -5.572 -29.415 1.00 98.31 202 VAL A CA 1
ATOM 1601 C C . VAL A 1 202 ? 14.182 -4.397 -29.652 1.00 98.31 202 VAL A C 1
ATOM 1603 O O . VAL A 1 202 ? 14.621 -3.378 -30.166 1.00 98.31 202 VAL A O 1
ATOM 1606 N N . ALA A 1 203 ? 12.927 -4.477 -29.195 1.00 98.44 203 ALA A N 1
ATOM 1607 C CA . ALA A 1 203 ? 11.975 -3.374 -29.326 1.00 98.44 203 ALA A CA 1
ATOM 1608 C C . ALA A 1 203 ? 12.451 -2.088 -28.621 1.00 98.44 203 ALA A C 1
ATOM 1610 O O . ALA A 1 203 ? 12.251 -0.991 -29.142 1.00 98.44 203 ALA A O 1
ATOM 1611 N N . ILE A 1 204 ? 13.113 -2.210 -27.465 1.00 97.94 204 ILE A N 1
ATOM 1612 C CA . ILE A 1 204 ? 13.741 -1.074 -26.774 1.00 97.94 204 ILE A CA 1
ATOM 1613 C C . ILE A 1 204 ? 14.859 -0.457 -27.622 1.00 97.94 204 ILE A C 1
ATOM 1615 O O . ILE A 1 204 ? 14.908 0.765 -27.770 1.00 97.94 204 ILE A O 1
ATOM 1619 N N . ASP A 1 205 ? 15.749 -1.276 -28.184 1.00 98.00 205 ASP A N 1
ATOM 1620 C CA . ASP A 1 205 ? 16.850 -0.783 -29.015 1.00 98.00 205 ASP A CA 1
ATOM 1621 C C . ASP A 1 205 ? 16.337 -0.144 -30.316 1.00 98.00 205 ASP A C 1
ATOM 1623 O O . ASP A 1 205 ? 16.785 0.944 -30.684 1.00 98.00 205 ASP A O 1
ATOM 1627 N N . ASP A 1 206 ? 15.337 -0.744 -30.963 1.00 98.25 206 ASP A N 1
ATOM 1628 C CA . ASP A 1 206 ? 14.683 -0.190 -32.151 1.00 98.25 206 ASP A CA 1
ATOM 1629 C C . ASP A 1 206 ? 14.034 1.169 -31.852 1.00 98.25 206 ASP A C 1
ATOM 1631 O O . ASP A 1 206 ? 14.238 2.136 -32.595 1.00 98.25 206 ASP A O 1
ATOM 1635 N N . ALA A 1 207 ? 13.310 1.280 -30.733 1.00 97.75 207 ALA A N 1
ATOM 1636 C CA . ALA A 1 207 ? 12.708 2.536 -30.291 1.00 97.75 207 ALA A CA 1
ATOM 1637 C C . ALA A 1 207 ? 13.768 3.604 -29.972 1.00 97.75 207 ALA A C 1
ATOM 1639 O O . ALA A 1 207 ? 13.595 4.779 -30.314 1.00 97.75 207 ALA A O 1
ATOM 1640 N N . ARG A 1 208 ? 14.904 3.204 -29.387 1.00 96.88 208 ARG A N 1
ATOM 1641 C CA . ARG A 1 208 ? 16.046 4.092 -29.131 1.00 96.88 208 ARG A CA 1
ATOM 1642 C C . ARG A 1 208 ? 16.660 4.612 -30.430 1.00 96.88 208 ARG A C 1
ATOM 1644 O O . ARG A 1 208 ? 16.883 5.818 -30.550 1.00 96.88 208 ARG A O 1
ATOM 1651 N N . PHE A 1 209 ? 16.892 3.746 -31.418 1.00 97.44 209 PHE A N 1
ATOM 1652 C CA . PHE A 1 209 ? 17.424 4.152 -32.722 1.00 97.44 209 PHE A CA 1
ATOM 1653 C C . PHE A 1 209 ? 16.447 5.031 -33.508 1.00 97.44 209 PHE A C 1
ATOM 1655 O O . PHE A 1 209 ? 16.872 5.996 -34.148 1.00 97.44 209 PHE A O 1
ATOM 1662 N N . ALA A 1 210 ? 15.147 4.732 -33.454 1.00 96.88 210 ALA A N 1
ATOM 1663 C CA . ALA A 1 210 ? 14.115 5.563 -34.067 1.00 96.88 210 ALA A CA 1
ATOM 1664 C C . ALA A 1 210 ? 14.110 6.974 -33.462 1.00 96.88 210 ALA A C 1
ATOM 1666 O O . ALA A 1 210 ? 14.236 7.958 -34.192 1.00 96.88 210 ALA A O 1
ATOM 1667 N N . ALA A 1 211 ? 14.094 7.079 -32.132 1.00 95.94 211 ALA A N 1
ATOM 1668 C CA . ALA A 1 211 ? 14.130 8.362 -31.440 1.00 95.94 211 ALA A CA 1
ATOM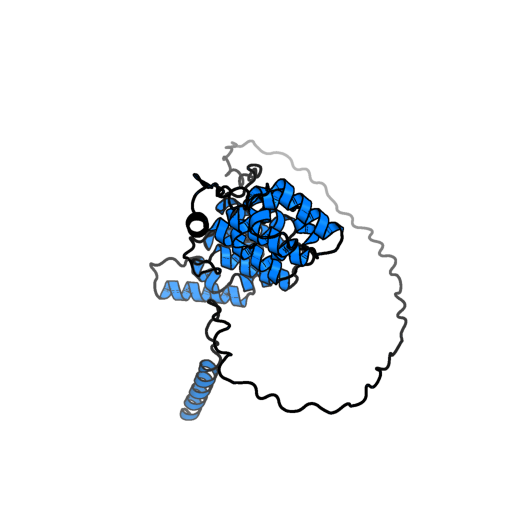 1669 C C . ALA A 1 211 ? 15.410 9.159 -31.729 1.00 95.94 211 ALA A C 1
ATOM 1671 O O . ALA A 1 211 ? 15.336 10.365 -31.950 1.00 95.94 211 ALA A O 1
ATOM 1672 N N . GLN A 1 212 ? 16.575 8.504 -31.787 1.00 95.38 212 GLN A N 1
ATOM 1673 C CA . GLN A 1 212 ? 17.836 9.167 -32.132 1.00 95.38 212 GLN A CA 1
ATOM 1674 C C . GLN A 1 212 ? 17.838 9.700 -33.573 1.00 95.38 212 GLN A C 1
ATOM 1676 O O . GLN A 1 212 ? 18.454 10.728 -33.847 1.00 95.38 212 GLN A O 1
ATOM 1681 N N . ARG A 1 213 ? 17.149 9.022 -34.498 1.00 96.62 213 ARG A N 1
ATOM 1682 C CA . ARG A 1 213 ? 17.000 9.474 -35.888 1.00 96.62 213 ARG A CA 1
ATOM 1683 C C . ARG A 1 213 ? 16.063 10.674 -35.996 1.00 96.62 213 ARG A C 1
ATOM 1685 O O . ARG A 1 213 ? 16.372 11.621 -36.711 1.00 96.62 213 ARG A O 1
ATOM 1692 N N . GLU A 1 214 ? 14.928 10.622 -35.308 1.00 96.50 214 GLU A N 1
ATOM 1693 C CA . GLU A 1 214 ? 13.892 11.659 -35.366 1.00 96.50 214 GLU A CA 1
ATOM 1694 C C . GLU A 1 214 ? 14.267 12.910 -34.569 1.00 96.50 214 GLU A C 1
ATOM 1696 O O . GLU A 1 214 ? 13.976 14.030 -34.988 1.00 96.50 214 GLU A O 1
ATOM 1701 N N . ARG A 1 215 ? 14.915 12.729 -33.413 1.00 95.25 215 ARG A N 1
ATOM 1702 C CA . ARG A 1 215 ? 15.282 13.799 -32.478 1.00 95.25 215 ARG A CA 1
ATOM 1703 C C . ARG A 1 215 ? 16.706 13.592 -31.949 1.00 95.25 215 ARG A C 1
ATOM 1705 O O . ARG A 1 215 ? 16.885 13.269 -30.776 1.00 95.25 215 ARG A O 1
ATOM 1712 N N . PRO A 1 216 ? 17.743 13.832 -32.774 1.00 93.00 216 PRO A N 1
ATOM 1713 C CA . PRO A 1 216 ? 19.135 13.538 -32.411 1.00 93.00 216 PRO A CA 1
ATOM 1714 C C . PRO A 1 216 ? 19.650 14.280 -31.171 1.00 93.00 216 PRO A C 1
ATOM 1716 O O . PRO A 1 216 ? 20.619 13.851 -30.550 1.00 93.00 216 PRO A O 1
ATOM 1719 N N . THR A 1 217 ? 19.034 15.413 -30.829 1.00 95.12 217 THR A N 1
ATOM 1720 C CA . THR A 1 217 ? 19.421 16.257 -29.693 1.00 95.12 217 THR A CA 1
ATOM 1721 C C . THR A 1 217 ? 18.690 15.909 -28.396 1.00 95.12 217 THR A C 1
ATOM 1723 O O . THR A 1 217 ? 19.045 16.447 -27.351 1.00 95.12 217 THR A O 1
ATOM 1726 N N . GLU A 1 218 ? 17.659 15.059 -28.442 1.00 93.69 218 GLU A N 1
ATOM 1727 C CA . GLU A 1 218 ? 16.880 14.664 -27.266 1.00 93.69 218 GLU A CA 1
ATOM 1728 C C . GLU A 1 218 ? 17.397 13.314 -26.734 1.00 93.69 218 GLU A C 1
ATOM 1730 O O . GLU A 1 218 ? 17.424 12.335 -27.484 1.00 93.69 218 GLU A O 1
ATOM 1735 N N . PRO A 1 219 ? 17.826 13.216 -25.462 1.00 91.50 219 PRO A N 1
ATOM 1736 C CA . PRO A 1 219 ? 18.289 11.950 -24.909 1.00 91.50 219 PRO A CA 1
ATOM 1737 C C . PRO A 1 219 ? 17.135 10.947 -24.796 1.00 91.50 219 PRO A C 1
ATOM 1739 O O . PRO A 1 219 ? 16.018 11.293 -24.411 1.00 91.50 219 PRO A O 1
ATOM 1742 N N . TYR A 1 220 ? 17.416 9.676 -25.085 1.00 91.88 220 TYR A N 1
ATOM 1743 C CA . TYR A 1 220 ? 16.456 8.599 -24.862 1.00 91.88 220 TYR A CA 1
ATOM 1744 C C . TYR A 1 220 ? 16.445 8.206 -23.380 1.00 91.88 220 TYR A C 1
ATOM 1746 O O . TYR A 1 220 ? 17.404 7.615 -22.884 1.00 91.88 220 TYR A O 1
ATOM 1754 N N . GLY A 1 221 ? 15.379 8.584 -22.675 1.00 94.00 221 GLY A N 1
ATOM 1755 C CA . GLY A 1 221 ? 15.205 8.318 -21.246 1.00 94.00 221 GLY A CA 1
ATOM 1756 C C . GLY A 1 221 ? 14.771 6.884 -20.931 1.00 94.00 221 GLY A C 1
ATOM 1757 O O . GLY A 1 221 ? 14.161 6.201 -21.755 1.00 94.00 221 GLY A O 1
ATOM 1758 N N . VAL A 1 222 ? 15.045 6.448 -19.700 1.00 95.69 222 VAL A N 1
ATOM 1759 C CA . VAL A 1 222 ? 14.675 5.115 -19.180 1.00 95.69 222 VAL A CA 1
ATOM 1760 C C . VAL A 1 222 ? 13.157 4.954 -19.063 1.00 95.69 222 VAL A C 1
ATOM 1762 O O . VAL A 1 222 ? 12.634 3.846 -19.114 1.00 95.69 222 VAL A O 1
ATOM 1765 N N . GLU A 1 223 ? 12.421 6.057 -18.972 1.00 96.25 223 GLU A N 1
ATOM 1766 C CA . GLU A 1 223 ? 10.959 6.083 -19.001 1.00 96.25 223 GLU A CA 1
ATOM 1767 C C . GLU A 1 223 ? 10.427 5.410 -20.274 1.00 96.25 223 GLU A C 1
ATOM 1769 O O . GLU A 1 223 ? 9.434 4.688 -20.230 1.00 96.25 223 GLU A O 1
ATOM 1774 N N . ARG A 1 224 ? 11.125 5.593 -21.404 1.00 96.50 224 ARG A N 1
ATOM 1775 C CA . ARG A 1 224 ? 10.765 4.968 -22.682 1.00 96.50 224 ARG A CA 1
ATOM 1776 C C . ARG A 1 224 ? 11.168 3.496 -22.749 1.00 96.50 224 ARG A C 1
ATOM 1778 O O . ARG A 1 224 ? 10.458 2.721 -23.380 1.00 96.50 224 ARG A O 1
ATOM 1785 N N . ASP A 1 225 ? 12.252 3.095 -22.077 1.00 96.12 225 ASP A N 1
ATOM 1786 C CA . ASP A 1 225 ? 12.581 1.671 -21.904 1.00 96.12 225 ASP A CA 1
ATOM 1787 C C . ASP A 1 225 ? 11.439 0.961 -21.146 1.00 96.12 225 ASP A C 1
ATOM 1789 O O . ASP A 1 225 ? 10.957 -0.084 -21.583 1.00 96.12 225 ASP A O 1
ATOM 1793 N N . LEU A 1 226 ? 10.967 1.546 -20.035 1.00 96.94 226 LEU A N 1
ATOM 1794 C CA . LEU A 1 226 ? 9.907 0.969 -19.192 1.00 96.94 226 LEU A CA 1
ATOM 1795 C C . LEU A 1 226 ? 8.501 1.066 -19.799 1.00 96.94 226 LEU A C 1
ATOM 1797 O O . LEU A 1 226 ? 7.618 0.302 -19.415 1.00 96.94 226 LEU A O 1
ATOM 1801 N N . ALA A 1 227 ? 8.284 1.954 -20.771 1.00 97.06 227 ALA A N 1
ATOM 1802 C CA . ALA A 1 227 ? 7.057 1.956 -21.565 1.00 97.06 227 ALA A CA 1
ATOM 1803 C C . ALA A 1 227 ? 6.914 0.679 -22.418 1.00 97.06 227 ALA A C 1
ATOM 1805 O O . ALA A 1 227 ? 5.798 0.281 -22.743 1.00 97.06 227 ALA A O 1
ATOM 1806 N N . ILE A 1 228 ? 8.035 0.032 -22.762 1.00 98.12 228 ILE A N 1
ATOM 1807 C CA . ILE A 1 228 ? 8.079 -1.227 -23.518 1.00 98.12 228 ILE A CA 1
ATOM 1808 C C . ILE A 1 228 ? 8.212 -2.412 -22.551 1.00 98.12 228 ILE A C 1
ATOM 1810 O O . ILE A 1 228 ? 7.408 -3.342 -22.579 1.00 98.12 228 ILE A O 1
ATOM 1814 N N . ALA A 1 229 ? 9.201 -2.372 -21.655 1.00 98.12 229 ALA A N 1
ATOM 1815 C CA . ALA A 1 229 ? 9.358 -3.336 -20.570 1.00 98.12 229 ALA A CA 1
ATOM 1816 C C . ALA A 1 229 ? 8.506 -2.916 -19.366 1.00 98.12 229 ALA A C 1
ATOM 1818 O O . ALA A 1 229 ? 9.019 -2.392 -18.377 1.00 98.12 229 ALA A O 1
ATOM 1819 N N . THR A 1 230 ? 7.193 -3.122 -19.476 1.00 98.31 230 THR A N 1
ATOM 1820 C CA . THR A 1 230 ? 6.235 -2.698 -18.450 1.00 98.31 230 THR A CA 1
ATOM 1821 C C . THR A 1 230 ? 6.510 -3.364 -17.094 1.00 98.31 230 THR A C 1
ATOM 1823 O O . THR A 1 230 ? 7.051 -4.472 -17.051 1.00 98.31 230 THR A O 1
ATOM 1826 N N . PRO A 1 231 ? 6.098 -2.748 -15.970 1.00 98.44 231 PRO A N 1
ATOM 1827 C CA . PRO A 1 231 ? 6.220 -3.347 -14.639 1.00 98.44 231 PRO A CA 1
ATOM 1828 C C . PRO A 1 231 ? 5.683 -4.782 -14.537 1.00 98.44 231 PRO A C 1
ATOM 1830 O O . PRO A 1 231 ? 6.344 -5.645 -13.964 1.00 98.44 231 PRO A O 1
ATOM 1833 N N . ALA A 1 232 ? 4.528 -5.055 -15.155 1.00 98.38 232 ALA A N 1
ATOM 1834 C CA . ALA A 1 232 ? 3.946 -6.395 -15.214 1.00 98.38 232 ALA A CA 1
ATOM 1835 C C . ALA A 1 232 ? 4.838 -7.379 -15.989 1.00 98.38 232 ALA A C 1
ATOM 1837 O O . ALA A 1 232 ? 5.093 -8.483 -15.519 1.00 98.38 232 ALA A O 1
ATOM 1838 N N . LEU A 1 233 ? 5.378 -6.966 -17.142 1.00 98.50 233 LEU A N 1
ATOM 1839 C CA . LEU A 1 233 ? 6.289 -7.801 -17.927 1.00 98.50 233 LEU A CA 1
ATOM 1840 C C . LEU A 1 233 ? 7.587 -8.088 -17.169 1.00 98.50 233 LEU A C 1
ATOM 1842 O O . LEU A 1 233 ? 8.079 -9.215 -17.199 1.00 98.50 233 LEU A O 1
ATOM 1846 N N . ILE A 1 234 ? 8.135 -7.079 -16.489 1.00 98.50 234 ILE A N 1
ATOM 1847 C CA . ILE A 1 234 ? 9.330 -7.217 -15.652 1.00 98.50 234 ILE A CA 1
ATOM 1848 C C . ILE A 1 234 ? 9.081 -8.256 -14.557 1.00 98.50 234 ILE A C 1
ATOM 1850 O O . ILE A 1 234 ? 9.873 -9.187 -14.441 1.00 98.50 234 ILE A O 1
ATOM 1854 N N . ALA A 1 235 ? 7.983 -8.135 -13.806 1.00 98.44 235 ALA A N 1
ATOM 1855 C CA . ALA A 1 235 ? 7.654 -9.063 -12.725 1.00 98.44 235 ALA A CA 1
ATOM 1856 C C . ALA A 1 235 ? 7.358 -10.489 -13.218 1.00 98.44 235 ALA A C 1
ATOM 1858 O O . ALA A 1 235 ? 7.731 -11.447 -12.554 1.00 98.44 235 ALA A O 1
ATOM 1859 N N . ALA A 1 236 ? 6.761 -10.638 -14.404 1.00 98.50 236 ALA A N 1
ATOM 1860 C CA . ALA A 1 236 ? 6.519 -11.946 -15.014 1.00 98.50 236 ALA A CA 1
ATOM 1861 C C . ALA A 1 236 ? 7.793 -12.612 -15.575 1.00 98.50 236 ALA A C 1
ATOM 1863 O O . ALA A 1 236 ? 7.839 -13.829 -15.743 1.00 98.50 236 ALA A O 1
ATOM 1864 N N . SER A 1 237 ? 8.824 -11.825 -15.911 1.00 98.44 237 SER A N 1
ATOM 1865 C CA . SER A 1 237 ? 10.032 -12.324 -16.592 1.00 98.44 237 SER A CA 1
ATOM 1866 C C . SER A 1 237 ? 11.240 -12.493 -15.668 1.00 98.44 237 SER A C 1
ATOM 1868 O O . SER A 1 237 ? 12.123 -13.308 -15.944 1.00 98.44 237 SER A O 1
ATOM 1870 N N . ILE A 1 238 ? 11.331 -11.686 -14.610 1.00 98.50 238 ILE A N 1
ATOM 1871 C CA . ILE A 1 238 ? 12.454 -11.669 -13.670 1.00 98.50 238 ILE A CA 1
ATOM 1872 C C . ILE A 1 238 ? 12.030 -12.377 -12.378 1.00 98.50 238 ILE A C 1
ATOM 1874 O O . ILE A 1 238 ? 10.997 -11.998 -11.831 1.00 98.50 238 ILE A O 1
ATOM 1878 N N . PRO A 1 239 ? 12.824 -13.338 -11.857 1.00 98.56 239 PRO A N 1
ATOM 1879 C CA . PRO A 1 239 ? 12.536 -13.960 -10.567 1.00 98.56 239 PRO A CA 1
ATOM 1880 C C . PRO A 1 239 ? 12.341 -12.914 -9.466 1.00 98.56 239 PRO A C 1
ATOM 1882 O O . PRO A 1 239 ? 13.147 -11.985 -9.353 1.00 98.56 239 PRO A O 1
ATOM 1885 N N . LEU A 1 240 ? 11.312 -13.060 -8.632 1.00 98.44 240 LEU A N 1
ATOM 1886 C CA . LEU A 1 240 ? 10.919 -12.026 -7.667 1.00 98.44 240 LEU A CA 1
ATOM 1887 C C . LEU A 1 240 ? 12.034 -11.682 -6.673 1.00 98.44 240 LEU A C 1
ATOM 1889 O O . LEU A 1 240 ? 12.224 -10.511 -6.333 1.00 98.44 240 LEU A O 1
ATOM 1893 N N . ARG A 1 241 ? 12.849 -12.665 -6.278 1.00 98.44 241 ARG A N 1
ATOM 1894 C CA . ARG A 1 241 ? 14.039 -12.456 -5.439 1.00 98.44 241 ARG A CA 1
ATOM 1895 C C . ARG A 1 241 ? 15.030 -11.460 -6.041 1.00 98.44 241 ARG A C 1
ATOM 1897 O O . ARG A 1 241 ? 15.640 -10.685 -5.307 1.00 98.44 241 ARG A O 1
ATOM 1904 N N . ASP A 1 242 ? 15.153 -11.428 -7.367 1.00 98.50 242 ASP A N 1
ATOM 1905 C CA . ASP A 1 242 ? 16.062 -10.531 -8.082 1.00 98.50 242 ASP A CA 1
ATOM 1906 C C . ASP A 1 242 ? 15.459 -9.114 -8.234 1.00 98.50 242 ASP A C 1
ATOM 1908 O O . ASP A 1 242 ? 16.151 -8.181 -8.645 1.00 98.50 242 ASP A O 1
ATOM 1912 N N . LEU A 1 243 ? 14.183 -8.925 -7.862 1.00 98.44 243 LEU A N 1
ATOM 1913 C CA . LEU A 1 243 ? 13.494 -7.629 -7.800 1.00 98.44 243 LEU A CA 1
ATOM 1914 C C . LEU A 1 243 ? 13.510 -6.997 -6.399 1.00 98.44 243 LEU A C 1
ATOM 1916 O O . LEU A 1 243 ? 13.056 -5.863 -6.229 1.00 98.44 243 LEU A O 1
ATOM 1920 N N . THR A 1 244 ? 14.081 -7.671 -5.398 1.00 97.81 244 THR A N 1
ATOM 1921 C CA . THR A 1 244 ? 14.202 -7.149 -4.023 1.00 97.81 244 THR A CA 1
ATOM 1922 C C . THR A 1 244 ? 14.947 -5.813 -3.957 1.00 97.81 244 THR A C 1
ATOM 1924 O O . THR A 1 244 ? 14.554 -4.935 -3.189 1.00 97.81 244 THR A O 1
ATOM 1927 N N . GLY A 1 245 ? 15.928 -5.593 -4.840 1.00 97.94 245 GLY A N 1
ATOM 1928 C CA . GLY A 1 245 ? 16.633 -4.313 -4.958 1.00 97.94 245 GLY A CA 1
ATOM 1929 C C . GLY A 1 245 ? 15.714 -3.133 -5.303 1.00 97.94 245 GLY A C 1
ATOM 1930 O O . GLY A 1 245 ? 15.939 -2.015 -4.835 1.00 97.94 245 GLY A O 1
ATOM 1931 N N . VAL A 1 246 ? 14.633 -3.364 -6.061 1.00 98.19 246 VAL A N 1
ATOM 1932 C CA . VAL A 1 246 ? 13.620 -2.330 -6.347 1.00 98.19 246 VAL A CA 1
ATOM 1933 C C . VAL A 1 246 ? 12.852 -1.972 -5.073 1.00 98.19 246 VAL A C 1
ATOM 1935 O O . VAL A 1 246 ? 12.573 -0.799 -4.826 1.00 98.19 246 VAL A O 1
ATOM 1938 N N . MET A 1 247 ? 12.563 -2.960 -4.223 1.00 97.94 247 MET A N 1
ATOM 1939 C CA . MET A 1 247 ? 11.893 -2.742 -2.937 1.00 97.94 247 MET A CA 1
ATOM 1940 C C . MET A 1 247 ? 12.790 -2.039 -1.919 1.00 97.94 247 MET A C 1
ATOM 1942 O O . MET A 1 247 ? 12.299 -1.242 -1.119 1.00 97.94 247 MET A O 1
ATOM 1946 N N . ASP A 1 248 ? 14.099 -2.284 -1.955 1.00 97.38 248 ASP A N 1
ATOM 1947 C CA . ASP A 1 248 ? 15.067 -1.527 -1.158 1.00 97.38 248 ASP A CA 1
ATOM 1948 C C . ASP A 1 248 ? 15.102 -0.060 -1.581 1.00 97.38 248 ASP A C 1
ATOM 1950 O O . ASP A 1 248 ? 14.978 0.829 -0.737 1.00 97.38 248 ASP A O 1
ATOM 1954 N N . ALA A 1 249 ? 15.166 0.204 -2.890 1.00 97.50 249 ALA A N 1
ATOM 1955 C CA . ALA A 1 249 ? 15.076 1.562 -3.417 1.00 97.50 249 ALA A CA 1
ATOM 1956 C C . ALA A 1 249 ? 13.757 2.243 -3.007 1.00 97.50 249 ALA A C 1
ATOM 1958 O O . ALA A 1 249 ? 13.768 3.407 -2.605 1.00 97.50 249 ALA A O 1
ATOM 1959 N N . ALA A 1 250 ? 12.634 1.517 -3.056 1.00 97.44 250 ALA A N 1
ATOM 1960 C CA . ALA A 1 250 ? 11.333 2.012 -2.609 1.00 97.44 250 ALA A CA 1
ATOM 1961 C C . ALA A 1 250 ? 11.329 2.344 -1.111 1.00 97.44 250 ALA A C 1
ATOM 1963 O O . ALA A 1 250 ? 10.898 3.427 -0.725 1.00 97.44 250 ALA A O 1
ATOM 1964 N N . THR A 1 251 ? 11.858 1.453 -0.269 1.00 96.25 251 THR A N 1
ATOM 1965 C CA . THR A 1 251 ? 11.947 1.653 1.190 1.00 96.25 251 THR A CA 1
ATOM 1966 C C . THR A 1 251 ? 12.731 2.920 1.516 1.00 96.25 251 THR A C 1
ATOM 1968 O O . THR A 1 251 ? 12.265 3.751 2.301 1.00 96.25 251 THR A O 1
ATOM 1971 N N . GLN A 1 252 ? 13.860 3.119 0.832 1.00 95.94 252 GLN A N 1
ATOM 1972 C CA . GLN A 1 252 ? 14.688 4.307 0.986 1.00 95.94 252 GLN A CA 1
ATOM 1973 C C . GLN A 1 252 ? 13.973 5.581 0.522 1.00 95.94 252 GLN A C 1
ATOM 1975 O O . GLN A 1 252 ? 13.994 6.594 1.224 1.00 95.94 252 GLN A O 1
ATOM 1980 N N . ALA A 1 253 ? 13.313 5.545 -0.638 1.00 96.00 253 ALA A N 1
ATOM 1981 C CA . ALA A 1 253 ? 12.580 6.691 -1.175 1.00 96.00 253 ALA A CA 1
ATOM 1982 C C . ALA A 1 253 ? 11.394 7.099 -0.283 1.00 96.00 253 ALA A C 1
ATOM 1984 O O . ALA A 1 253 ? 11.145 8.287 -0.077 1.00 96.00 253 ALA A O 1
ATOM 1985 N N . LEU A 1 254 ? 10.712 6.117 0.309 1.00 95.00 254 LEU A N 1
ATOM 1986 C CA . LEU A 1 254 ? 9.645 6.311 1.295 1.00 95.00 254 LEU A CA 1
ATOM 1987 C C . LEU A 1 254 ? 10.173 6.813 2.650 1.00 95.00 254 LEU A C 1
ATOM 1989 O O . LEU A 1 254 ? 9.419 7.349 3.464 1.00 95.00 254 LEU A O 1
ATOM 1993 N N . GLY A 1 255 ? 11.475 6.657 2.899 1.00 94.75 255 GLY A N 1
ATOM 1994 C CA . GLY A 1 255 ? 12.110 6.925 4.183 1.00 94.75 255 GLY A CA 1
ATOM 1995 C C . GLY A 1 255 ? 11.810 5.873 5.249 1.00 94.75 255 GLY A C 1
ATOM 1996 O O . GLY A 1 255 ? 12.095 6.132 6.410 1.00 94.75 255 GLY A O 1
ATOM 1997 N N . PHE A 1 256 ? 11.262 4.714 4.873 1.00 93.88 256 PHE A N 1
ATOM 1998 C CA . PHE A 1 256 ? 10.810 3.649 5.779 1.00 93.88 256 PHE A CA 1
ATOM 1999 C C . PHE A 1 256 ? 11.947 2.810 6.383 1.00 93.88 256 PHE A C 1
ATOM 2001 O O . PHE A 1 256 ? 11.674 1.863 7.128 1.00 93.88 256 PHE A O 1
ATOM 2008 N N . ASP A 1 257 ? 13.197 3.160 6.079 1.00 86.31 257 ASP A N 1
ATOM 2009 C CA . ASP A 1 257 ? 14.392 2.520 6.615 1.00 86.31 257 ASP A CA 1
ATOM 2010 C C . ASP A 1 257 ? 14.448 2.630 8.146 1.00 86.31 257 ASP A C 1
ATOM 2012 O O . ASP A 1 257 ? 14.310 3.711 8.717 1.00 86.31 257 ASP A O 1
ATOM 2016 N N . ASP A 1 258 ? 14.765 1.523 8.817 1.00 72.19 258 ASP A N 1
ATOM 2017 C CA . ASP A 1 258 ? 14.961 1.459 10.276 1.00 72.19 258 ASP A CA 1
ATOM 2018 C C . ASP A 1 258 ? 16.312 2.048 10.737 1.00 72.19 258 ASP A C 1
ATOM 2020 O O . ASP A 1 258 ? 16.804 1.756 11.827 1.00 72.19 258 ASP A O 1
ATOM 2024 N N . GLY A 1 259 ? 16.981 2.832 9.884 1.00 62.28 259 GLY A N 1
ATOM 2025 C CA . GLY A 1 259 ? 18.319 3.381 10.142 1.00 62.28 259 GLY A CA 1
ATOM 2026 C C . GLY A 1 259 ? 19.439 2.333 10.248 1.00 62.28 259 GLY A C 1
ATOM 2027 O O . GLY A 1 259 ? 20.592 2.691 10.464 1.00 62.28 259 GLY A O 1
ATOM 2028 N N . THR A 1 260 ? 19.125 1.047 10.078 1.00 51.47 260 THR A N 1
ATOM 2029 C CA . THR A 1 260 ? 20.052 -0.089 10.230 1.00 51.47 260 THR A CA 1
ATOM 2030 C C . THR A 1 260 ? 20.652 -0.570 8.911 1.00 51.47 260 THR A C 1
ATOM 2032 O O . THR A 1 260 ? 21.557 -1.403 8.922 1.00 51.47 260 THR A O 1
ATOM 2035 N N . SER A 1 261 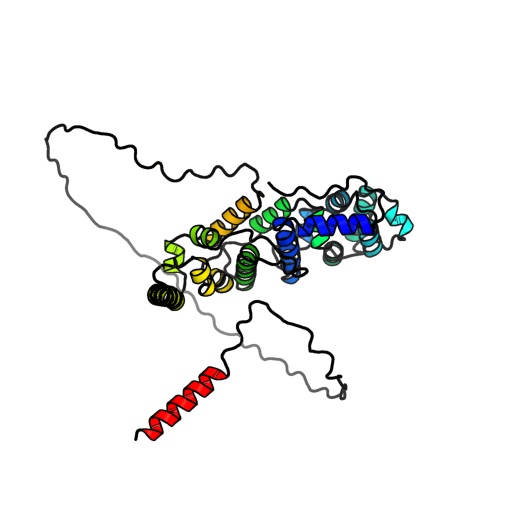? 20.204 -0.030 7.773 1.00 48.34 261 SER A N 1
ATOM 2036 C CA . SER A 1 261 ? 20.784 -0.350 6.467 1.00 48.34 261 SER A CA 1
ATOM 2037 C C . SER A 1 261 ? 22.125 0.367 6.301 1.00 48.34 261 SER A C 1
ATOM 2039 O O . SER A 1 261 ? 22.233 1.453 5.726 1.00 48.34 261 SER A O 1
ATOM 2041 N N . VAL A 1 262 ? 23.179 -0.244 6.847 1.00 41.09 262 VAL A N 1
ATOM 2042 C CA . VAL A 1 262 ? 24.557 0.045 6.455 1.00 41.09 262 VAL A CA 1
ATOM 2043 C C . VAL A 1 262 ? 24.683 -0.395 5.005 1.00 41.09 262 VAL A C 1
ATOM 2045 O O . VAL A 1 262 ? 24.903 -1.565 4.699 1.00 41.09 262 VAL A O 1
ATOM 2048 N N . ARG A 1 263 ? 24.495 0.557 4.094 1.00 43.19 263 ARG A N 1
ATOM 2049 C CA . ARG A 1 263 ? 24.784 0.378 2.675 1.00 43.19 263 ARG A CA 1
ATOM 2050 C C . ARG A 1 263 ? 26.218 -0.166 2.565 1.00 43.19 263 ARG A C 1
ATOM 2052 O O . ARG A 1 263 ? 27.124 0.504 3.069 1.00 43.19 263 ARG A O 1
ATOM 2059 N N . PRO A 1 264 ? 26.472 -1.320 1.920 1.00 39.00 264 PRO A N 1
ATOM 2060 C CA . PRO A 1 264 ? 27.828 -1.667 1.541 1.00 39.00 264 PRO A CA 1
ATOM 2061 C C . PRO A 1 264 ? 28.249 -0.581 0.560 1.00 39.00 264 PRO A C 1
ATOM 2063 O O . PRO A 1 264 ? 27.704 -0.470 -0.541 1.00 39.00 264 PRO A O 1
ATOM 2066 N N . THR A 1 265 ? 29.136 0.306 0.999 1.00 40.31 265 THR A N 1
ATOM 2067 C CA . THR A 1 265 ? 29.719 1.315 0.133 1.00 40.31 265 THR A CA 1
ATOM 2068 C C . THR A 1 265 ? 30.324 0.583 -1.051 1.00 40.31 265 THR A C 1
ATOM 2070 O O . THR A 1 265 ? 31.179 -0.291 -0.914 1.00 40.31 265 THR A O 1
ATOM 2073 N N . ALA A 1 266 ? 29.801 0.904 -2.231 1.00 43.94 266 ALA A N 1
ATOM 2074 C CA . ALA A 1 266 ? 30.354 0.466 -3.487 1.00 43.94 266 ALA A CA 1
ATOM 2075 C C . ALA A 1 266 ? 31.858 0.761 -3.476 1.00 43.94 266 ALA A C 1
ATOM 2077 O O . ALA A 1 266 ? 32.263 1.919 -3.434 1.00 43.94 266 ALA A O 1
ATOM 2078 N N . ARG A 1 267 ? 32.638 -0.324 -3.446 1.00 46.06 267 ARG A N 1
ATOM 2079 C CA . ARG A 1 267 ? 33.963 -0.497 -4.042 1.00 46.06 267 ARG A CA 1
ATOM 2080 C C . ARG A 1 267 ? 34.724 0.820 -4.199 1.00 46.06 267 A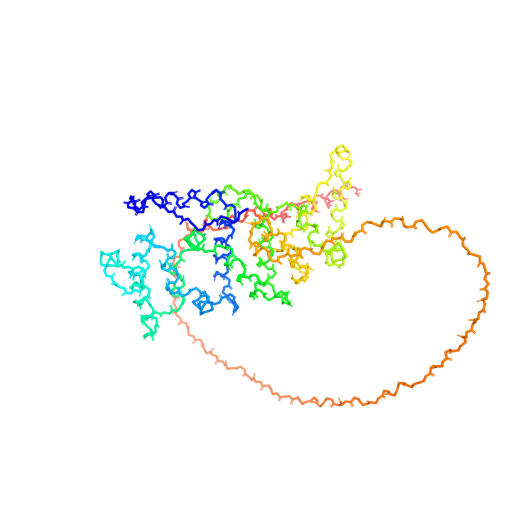RG A C 1
ATOM 2082 O O . ARG A 1 267 ? 34.555 1.515 -5.201 1.00 46.06 267 ARG A O 1
ATOM 2089 N N . GLU A 1 268 ? 35.574 1.112 -3.215 1.00 36.06 268 GLU A N 1
ATOM 2090 C CA . GLU A 1 268 ? 36.601 2.148 -3.306 1.00 36.06 268 GLU A CA 1
ATOM 2091 C C . GLU A 1 268 ? 37.254 2.101 -4.689 1.00 36.06 268 GLU A C 1
ATOM 2093 O O . GLU A 1 268 ? 37.878 1.114 -5.096 1.00 36.06 268 GLU A O 1
ATOM 2098 N N . ALA A 1 269 ? 37.040 3.183 -5.434 1.00 41.38 269 ALA A N 1
ATOM 2099 C CA . ALA A 1 269 ? 37.787 3.493 -6.629 1.00 41.38 269 ALA A CA 1
ATOM 2100 C C . ALA A 1 269 ? 39.275 3.435 -6.275 1.00 41.38 269 ALA A C 1
ATOM 2102 O O . ALA A 1 269 ? 39.721 4.061 -5.316 1.00 41.38 269 ALA A O 1
ATOM 2103 N N . GLY A 1 270 ? 40.017 2.637 -7.042 1.00 44.09 270 GLY A N 1
ATOM 2104 C CA . GLY A 1 270 ? 41.401 2.304 -6.758 1.00 44.09 270 GLY A CA 1
ATOM 2105 C C . GLY A 1 270 ? 42.264 3.536 -6.519 1.00 44.09 270 GLY A C 1
ATOM 2106 O O . GLY A 1 270 ? 42.570 4.300 -7.438 1.00 44.09 270 GLY A O 1
ATOM 2107 N N . THR A 1 271 ? 42.740 3.663 -5.287 1.00 38.53 271 THR A N 1
ATOM 2108 C CA . THR A 1 271 ? 43.922 4.449 -4.975 1.00 38.53 271 THR A CA 1
ATOM 2109 C C . THR A 1 271 ? 45.100 3.739 -5.630 1.00 38.53 271 THR A C 1
ATOM 2111 O O . THR A 1 271 ? 45.541 2.676 -5.195 1.00 38.53 271 THR A O 1
ATOM 2114 N N . ARG A 1 272 ? 45.570 4.307 -6.745 1.00 47.66 272 ARG A N 1
ATOM 2115 C CA . ARG A 1 272 ? 46.819 3.934 -7.412 1.00 47.66 272 ARG A CA 1
ATOM 2116 C C . ARG A 1 272 ? 47.947 3.921 -6.382 1.00 47.66 272 ARG A C 1
ATOM 2118 O O . ARG A 1 272 ? 48.465 4.974 -6.022 1.00 47.66 272 ARG A O 1
ATOM 2125 N N . SER A 1 273 ? 48.347 2.732 -5.944 1.00 40.62 273 SER A N 1
ATOM 2126 C CA . SER A 1 273 ? 49.618 2.552 -5.256 1.00 40.62 273 SER A CA 1
ATOM 2127 C C . SER A 1 273 ? 50.711 2.456 -6.317 1.00 40.62 273 SER A C 1
ATOM 2129 O O . SER A 1 273 ? 50.810 1.483 -7.063 1.00 40.62 273 SER A O 1
ATOM 2131 N N . SER A 1 274 ? 51.474 3.539 -6.432 1.00 44.22 274 SER A N 1
ATOM 2132 C CA . SER A 1 274 ? 52.706 3.632 -7.206 1.00 44.22 274 SER A CA 1
ATOM 2133 C C . SER A 1 274 ? 53.748 2.680 -6.613 1.00 44.22 274 SER A C 1
ATOM 2135 O O . SER A 1 274 ? 54.421 3.027 -5.643 1.00 44.22 274 SER A O 1
ATOM 2137 N N . VAL A 1 275 ? 53.909 1.497 -7.208 1.00 40.16 275 VAL A N 1
ATOM 2138 C CA . VAL A 1 275 ? 55.044 0.605 -6.942 1.00 40.16 275 VAL A CA 1
ATOM 2139 C C . VAL A 1 275 ? 56.080 0.806 -8.045 1.00 40.16 275 VAL A C 1
ATOM 2141 O O . VAL A 1 275 ? 55.855 0.471 -9.206 1.00 40.16 275 VAL A O 1
ATOM 2144 N N . ALA A 1 276 ? 57.212 1.397 -7.664 1.00 45.22 276 ALA A N 1
ATOM 2145 C CA . ALA A 1 276 ? 58.428 1.461 -8.466 1.00 45.22 276 ALA A CA 1
ATOM 2146 C C . ALA A 1 276 ? 59.128 0.079 -8.504 1.00 45.22 276 ALA A C 1
ATOM 2148 O O . ALA A 1 276 ? 58.920 -0.741 -7.606 1.00 45.22 276 ALA A O 1
ATOM 2149 N N . PRO A 1 277 ? 59.948 -0.200 -9.534 1.00 48.06 277 PRO A N 1
ATOM 2150 C CA . PRO A 1 277 ? 60.311 -1.555 -9.934 1.00 48.06 277 PRO A CA 1
ATOM 2151 C C . PRO A 1 277 ? 61.466 -2.125 -9.103 1.00 48.06 277 PRO A C 1
ATOM 2153 O O . PRO A 1 277 ? 62.430 -1.425 -8.786 1.00 48.06 277 PRO A O 1
ATOM 2156 N N . ARG A 1 278 ? 61.415 -3.431 -8.822 1.00 36.41 278 ARG A N 1
ATOM 2157 C CA . ARG A 1 278 ? 62.579 -4.219 -8.396 1.00 36.41 278 ARG A CA 1
ATOM 2158 C C . ARG A 1 278 ? 62.687 -5.527 -9.190 1.00 36.41 278 ARG A C 1
ATOM 2160 O O . ARG A 1 278 ? 61.676 -5.998 -9.704 1.00 36.41 278 ARG A O 1
ATOM 2167 N N . PRO A 1 279 ? 63.919 -6.036 -9.362 1.00 45.84 279 PRO A N 1
ATOM 2168 C CA . PRO A 1 279 ? 64.328 -6.789 -10.536 1.00 45.84 279 PRO A CA 1
ATOM 2169 C C . PRO A 1 279 ? 64.208 -8.307 -10.367 1.00 45.84 279 PRO A C 1
ATOM 2171 O O . PRO A 1 279 ? 64.000 -8.820 -9.273 1.00 45.84 279 PRO A O 1
ATOM 2174 N N . ALA A 1 280 ? 64.363 -8.964 -11.516 1.00 45.03 280 ALA A N 1
ATOM 2175 C CA . ALA A 1 280 ? 64.358 -10.395 -11.789 1.00 45.03 280 ALA A CA 1
ATOM 2176 C C . ALA A 1 280 ? 65.118 -11.280 -10.787 1.00 45.03 280 ALA A C 1
ATOM 2178 O O . ALA A 1 280 ? 66.242 -10.947 -10.416 1.00 45.03 280 ALA A O 1
ATOM 2179 N N . ALA A 1 281 ? 64.545 -12.450 -10.482 1.00 39.47 281 ALA A N 1
ATOM 2180 C CA . ALA A 1 281 ? 65.163 -13.762 -10.714 1.00 39.47 281 ALA A CA 1
ATOM 2181 C C . ALA A 1 281 ? 64.222 -14.918 -10.306 1.00 39.47 281 ALA A C 1
ATOM 2183 O O . ALA A 1 281 ? 63.410 -14.772 -9.396 1.00 39.47 281 ALA A O 1
ATOM 2184 N N . ASP A 1 282 ? 64.432 -16.042 -10.994 1.00 39.12 282 ASP A N 1
ATOM 2185 C CA . ASP A 1 282 ? 64.109 -17.441 -10.673 1.00 39.12 282 ASP A CA 1
ATOM 2186 C C . ASP A 1 282 ? 62.671 -17.968 -10.764 1.00 39.12 282 ASP A C 1
ATOM 2188 O O . ASP A 1 282 ? 61.904 -18.040 -9.807 1.00 39.12 282 ASP A O 1
ATOM 2192 N N . ASP A 1 283 ? 62.350 -18.410 -11.984 1.00 43.72 283 ASP A N 1
ATOM 2193 C CA . ASP A 1 283 ? 62.325 -19.833 -12.370 1.00 43.72 283 ASP A CA 1
ATOM 2194 C C . ASP A 1 283 ? 62.210 -20.859 -11.224 1.00 43.72 283 ASP A C 1
ATOM 2196 O O . ASP A 1 283 ? 63.170 -21.112 -10.499 1.00 43.72 283 ASP A O 1
ATOM 2200 N N . SER A 1 284 ? 61.043 -21.502 -11.106 1.00 43.44 284 SER A N 1
ATOM 2201 C CA . SER A 1 284 ? 60.865 -22.843 -10.520 1.00 43.44 284 SER A CA 1
ATOM 2202 C C . SER A 1 284 ? 59.443 -23.353 -10.777 1.00 43.44 284 SER A C 1
ATOM 2204 O O . SER A 1 284 ? 58.492 -23.030 -10.067 1.00 43.44 284 SER A O 1
ATOM 2206 N N . VAL A 1 285 ? 59.317 -24.177 -11.815 1.00 50.25 285 VAL A N 1
ATOM 2207 C CA . VAL A 1 285 ? 58.156 -25.023 -12.134 1.00 50.25 285 VAL A CA 1
ATOM 2208 C C . VAL A 1 285 ? 58.076 -26.203 -11.152 1.00 50.25 285 VAL A C 1
ATOM 2210 O O . VAL A 1 285 ? 59.101 -26.811 -10.848 1.00 50.25 285 VAL A O 1
ATOM 2213 N N . PRO A 1 286 ? 56.868 -26.610 -10.730 1.00 52.12 286 PRO A N 1
ATOM 2214 C CA . PRO A 1 286 ? 56.502 -28.034 -10.813 1.00 52.12 286 PRO A CA 1
ATOM 2215 C C . PRO A 1 286 ? 55.068 -28.179 -11.360 1.00 52.12 286 PRO A C 1
ATOM 2217 O O . PRO A 1 286 ? 54.135 -27.561 -10.864 1.00 52.12 286 PRO A O 1
ATOM 2220 N N . ARG A 1 287 ? 54.850 -28.783 -12.532 1.00 39.28 287 ARG A N 1
ATOM 2221 C CA . ARG A 1 287 ? 54.874 -30.217 -12.887 1.00 39.28 287 ARG A CA 1
ATOM 2222 C C . ARG A 1 287 ? 53.716 -31.034 -12.286 1.00 39.28 287 ARG A C 1
ATOM 2224 O O . ARG A 1 287 ? 53.672 -31.268 -11.089 1.00 39.28 287 ARG A O 1
ATOM 2231 N N . ALA A 1 288 ? 52.952 -31.572 -13.240 1.00 37.75 288 ALA A N 1
ATOM 2232 C CA . ALA A 1 288 ? 52.134 -32.786 -13.248 1.00 37.75 288 ALA A CA 1
ATOM 2233 C C . ALA A 1 288 ? 50.786 -32.773 -12.513 1.00 37.75 288 ALA A C 1
ATOM 2235 O O . ALA A 1 288 ? 50.689 -32.750 -11.293 1.00 37.75 288 ALA A O 1
ATOM 2236 N N . ALA A 1 289 ? 49.757 -32.858 -13.356 1.00 42.06 289 ALA A N 1
ATOM 2237 C CA . ALA A 1 289 ? 48.477 -33.473 -13.076 1.00 42.06 289 ALA A CA 1
ATOM 2238 C C . ALA A 1 289 ? 48.631 -34.992 -12.912 1.00 42.06 289 ALA A C 1
ATOM 2240 O O . ALA A 1 289 ? 49.470 -35.579 -13.591 1.00 42.06 289 ALA A O 1
ATOM 2241 N N . ASP A 1 290 ? 47.740 -35.585 -12.119 1.00 42.47 290 ASP A N 1
ATOM 2242 C CA . ASP A 1 290 ? 47.243 -36.949 -12.305 1.00 42.47 290 ASP A CA 1
ATOM 2243 C C . ASP A 1 290 ? 45.709 -36.937 -12.122 1.00 42.47 290 ASP A C 1
ATOM 2245 O O . ASP A 1 290 ? 45.218 -36.292 -11.187 1.00 42.47 290 ASP A O 1
ATOM 2249 N N . PRO A 1 291 ? 44.944 -37.583 -13.022 1.00 55.97 291 PRO A N 1
ATOM 2250 C CA . PRO A 1 291 ? 43.510 -37.827 -12.888 1.00 55.97 291 PRO A CA 1
ATOM 2251 C C . PRO A 1 291 ? 43.231 -39.308 -12.575 1.00 55.97 291 PRO A C 1
ATOM 2253 O O . PRO A 1 291 ? 43.747 -40.158 -13.279 1.00 55.97 291 PRO A O 1
ATOM 2256 N N . GLU A 1 292 ? 42.409 -39.601 -11.564 1.00 40.88 292 GLU A N 1
ATOM 2257 C CA . GLU A 1 292 ? 41.714 -40.879 -11.250 1.00 40.88 292 GLU A CA 1
ATOM 2258 C C . GLU A 1 292 ? 41.143 -40.667 -9.824 1.00 40.88 292 GLU A C 1
ATOM 2260 O O . GLU A 1 292 ? 41.801 -40.049 -8.995 1.00 40.88 292 GLU A O 1
ATOM 2265 N N . ASP A 1 293 ? 39.909 -40.947 -9.413 1.00 39.97 293 ASP A N 1
ATOM 2266 C CA . ASP A 1 293 ? 38.903 -41.942 -9.758 1.00 39.97 293 ASP A CA 1
ATOM 2267 C C . ASP A 1 293 ? 37.517 -41.350 -9.423 1.00 39.97 293 ASP A C 1
ATOM 2269 O O . ASP A 1 293 ? 37.287 -40.884 -8.305 1.00 39.97 293 ASP A O 1
ATOM 2273 N N . LEU A 1 294 ? 36.557 -41.403 -10.351 1.00 41.94 294 LEU A N 1
ATOM 2274 C CA . LEU A 1 294 ? 35.137 -41.200 -10.037 1.00 41.94 294 LEU A CA 1
ATOM 2275 C C . LEU A 1 294 ? 34.380 -42.486 -10.358 1.00 41.94 294 LEU A C 1
ATOM 2277 O O . LEU A 1 294 ? 33.870 -42.685 -11.460 1.00 41.94 294 LEU A O 1
ATOM 2281 N N . SER A 1 295 ? 34.318 -43.367 -9.360 1.00 42.78 295 SER A N 1
ATOM 2282 C CA . SER A 1 295 ? 33.459 -44.545 -9.351 1.00 42.78 295 SER A CA 1
ATOM 2283 C C . SER A 1 295 ? 31.990 -44.115 -9.268 1.00 42.78 295 SER A C 1
ATOM 2285 O O . SER A 1 295 ? 31.476 -43.789 -8.196 1.00 42.78 295 SER A O 1
ATOM 2287 N N . TRP A 1 296 ? 31.297 -44.120 -10.402 1.00 41.31 296 TRP A N 1
ATOM 2288 C CA . TRP A 1 296 ? 29.846 -43.966 -10.461 1.00 41.31 296 TRP A CA 1
ATOM 2289 C C . TRP A 1 296 ? 29.204 -45.331 -10.186 1.00 41.31 296 TRP A C 1
ATOM 2291 O O . TRP A 1 296 ? 29.286 -46.241 -11.006 1.00 41.31 296 TRP A O 1
ATOM 2301 N N . SER A 1 297 ? 28.620 -45.494 -8.998 1.00 40.59 297 SER A N 1
ATOM 2302 C CA . SER A 1 297 ? 27.899 -46.703 -8.589 1.00 40.59 297 SER A CA 1
ATOM 2303 C C . SER A 1 297 ? 26.527 -46.320 -8.049 1.00 40.59 297 SER A C 1
ATOM 2305 O O . SER A 1 297 ? 26.439 -45.515 -7.127 1.00 40.59 297 SER A O 1
ATOM 2307 N N . GLY A 1 298 ? 25.484 -46.961 -8.576 1.00 36.56 298 GLY A N 1
ATOM 2308 C CA . GLY A 1 298 ? 24.220 -47.153 -7.864 1.00 36.56 298 GLY A CA 1
ATOM 2309 C C . GLY A 1 298 ? 23.112 -46.158 -8.189 1.00 36.56 298 GLY A C 1
ATOM 2310 O O . GLY A 1 298 ? 22.851 -45.237 -7.423 1.00 36.56 298 GLY A O 1
ATOM 2311 N N . GLY A 1 299 ? 22.393 -46.411 -9.283 1.00 41.91 299 GLY A N 1
ATOM 2312 C CA . GLY A 1 299 ? 20.984 -46.027 -9.354 1.00 41.91 299 GLY A CA 1
ATOM 2313 C C . GLY A 1 299 ? 20.126 -47.019 -8.558 1.00 41.91 299 GLY A C 1
ATOM 2314 O O . GLY A 1 299 ? 20.472 -48.201 -8.510 1.00 41.91 299 GLY A O 1
ATOM 2315 N N . PRO A 1 300 ? 19.003 -46.579 -7.972 1.00 54.88 300 PRO A N 1
ATOM 2316 C CA . PRO A 1 300 ? 17.893 -47.459 -7.676 1.00 54.88 300 PRO A CA 1
ATOM 2317 C C . PRO A 1 300 ? 16.778 -47.288 -8.715 1.00 54.88 300 PRO A C 1
ATOM 2319 O O . PRO A 1 300 ? 16.230 -46.211 -8.942 1.00 54.88 300 PRO A O 1
ATOM 2322 N N . GLU A 1 301 ? 16.518 -48.422 -9.345 1.00 43.97 301 GLU A N 1
ATOM 2323 C CA . GLU A 1 301 ? 15.284 -48.922 -9.940 1.00 43.97 301 GLU A CA 1
ATOM 2324 C C . GLU A 1 301 ? 14.022 -48.332 -9.275 1.00 43.97 301 GLU A C 1
ATOM 2326 O O . GLU A 1 301 ? 13.741 -48.596 -8.107 1.00 43.97 301 GLU A O 1
ATOM 2331 N N . ILE A 1 302 ? 13.274 -47.502 -10.012 1.00 41.50 302 ILE A N 1
ATOM 2332 C CA . ILE A 1 302 ? 11.944 -47.037 -9.599 1.00 41.50 302 ILE A CA 1
ATOM 2333 C C . ILE A 1 302 ? 10.910 -47.931 -10.276 1.00 41.50 302 ILE A C 1
ATOM 2335 O O . ILE A 1 302 ? 10.713 -47.902 -11.491 1.00 41.50 302 ILE A O 1
ATOM 2339 N N . GLU A 1 303 ? 10.277 -48.736 -9.435 1.00 38.06 303 GLU A N 1
ATOM 2340 C CA . GLU A 1 303 ? 9.171 -49.635 -9.715 1.00 38.06 303 GLU A CA 1
ATOM 2341 C C . GLU A 1 303 ? 7.909 -48.810 -10.038 1.00 38.06 303 GLU A C 1
ATOM 2343 O O . GLU A 1 303 ? 7.341 -48.132 -9.181 1.00 38.06 303 GLU A O 1
ATOM 2348 N N . ILE A 1 304 ? 7.485 -48.825 -11.304 1.00 40.31 304 ILE A N 1
ATOM 2349 C CA . ILE A 1 304 ? 6.245 -48.185 -11.758 1.00 40.31 304 ILE A CA 1
ATOM 2350 C C . ILE A 1 304 ? 5.093 -49.151 -11.472 1.00 40.31 304 ILE A C 1
ATOM 2352 O O . ILE A 1 304 ? 4.842 -50.079 -12.243 1.00 40.31 304 ILE A O 1
ATOM 2356 N N . GLN A 1 305 ? 4.377 -48.932 -10.368 1.00 40.31 305 GLN A N 1
ATOM 2357 C CA . GLN A 1 305 ? 3.084 -49.573 -10.138 1.00 40.31 305 GLN A CA 1
ATOM 2358 C C . GLN A 1 305 ? 1.983 -48.798 -10.864 1.00 40.31 305 GLN A C 1
ATOM 2360 O O . GLN A 1 305 ? 1.792 -47.598 -10.677 1.00 40.31 305 GLN A O 1
ATOM 2365 N N . SER A 1 306 ? 1.292 -49.524 -11.739 1.00 42.12 306 SER A N 1
ATOM 2366 C CA . SER A 1 306 ? 0.125 -49.083 -12.491 1.00 42.12 306 SER A CA 1
ATOM 2367 C C . SER A 1 306 ? -1.170 -49.341 -11.720 1.00 42.12 306 SER A C 1
ATOM 2369 O O . SER A 1 306 ? -1.258 -50.299 -10.957 1.00 42.12 306 SER A O 1
ATOM 2371 N N . ALA A 1 307 ? -2.179 -48.550 -12.098 1.00 35.78 307 ALA A N 1
ATOM 2372 C CA . ALA A 1 307 ? -3.621 -48.731 -11.923 1.00 35.78 307 ALA A CA 1
ATOM 2373 C C . ALA A 1 307 ? -4.247 -48.256 -10.601 1.00 35.78 307 ALA A C 1
ATOM 2375 O O . ALA A 1 307 ? -4.071 -48.852 -9.547 1.00 35.78 307 ALA A O 1
ATOM 2376 N N . HIS A 1 308 ? -5.117 -47.250 -10.718 1.00 38.59 308 HIS A N 1
ATOM 2377 C CA . HIS A 1 308 ? -6.549 -47.497 -10.556 1.00 38.59 308 HIS A CA 1
ATOM 2378 C C . HIS A 1 308 ? -7.363 -46.452 -11.337 1.00 38.59 308 HIS A C 1
ATOM 2380 O O . HIS A 1 308 ? -7.261 -45.252 -11.094 1.00 38.59 308 HIS A O 1
ATOM 2386 N N . GLU A 1 309 ? -8.131 -46.944 -12.313 1.00 39.38 309 GLU A N 1
ATOM 2387 C CA . GLU A 1 309 ? -9.266 -46.258 -12.928 1.00 39.38 309 GLU A CA 1
ATOM 2388 C C . GLU A 1 309 ? -10.313 -45.953 -11.855 1.00 39.38 309 GLU A C 1
ATOM 2390 O O . GLU A 1 309 ? -10.726 -46.848 -11.113 1.00 39.38 309 GLU A O 1
ATOM 2395 N N . THR A 1 310 ? -10.768 -44.703 -11.811 1.00 43.50 310 THR A N 1
ATOM 2396 C CA . THR A 1 310 ? -11.954 -44.304 -11.055 1.00 43.50 310 THR A CA 1
ATOM 2397 C C . THR A 1 310 ? -12.971 -43.776 -12.058 1.00 43.50 310 THR A C 1
ATOM 2399 O O . THR A 1 310 ? -12.773 -42.719 -12.658 1.00 43.50 310 THR A O 1
ATOM 2402 N N . GLU A 1 311 ? -14.034 -44.549 -12.273 1.00 45.88 311 GLU A N 1
ATOM 2403 C CA . GLU A 1 311 ? -15.209 -44.136 -13.039 1.00 45.88 311 GLU A CA 1
ATOM 2404 C C . GLU A 1 311 ? -15.898 -42.924 -12.379 1.00 45.88 311 GLU A C 1
ATOM 2406 O O . GLU A 1 311 ? -15.968 -42.845 -11.147 1.00 45.88 311 GLU A O 1
ATOM 2411 N N . PRO A 1 312 ? -16.443 -41.982 -13.168 1.00 57.75 312 PRO A N 1
ATOM 2412 C CA . PRO A 1 312 ? -17.236 -40.876 -12.647 1.00 57.75 312 PRO A CA 1
ATOM 2413 C C . PRO A 1 312 ? -18.688 -41.310 -12.366 1.00 57.75 312 PRO A C 1
ATOM 2415 O O . PRO A 1 312 ? -19.274 -42.045 -13.165 1.00 57.75 312 PRO A O 1
ATOM 2418 N N . PRO A 1 313 ? -19.330 -40.824 -11.287 1.00 57.03 313 PRO A N 1
ATOM 2419 C CA . PRO A 1 313 ? -20.756 -41.039 -11.092 1.00 57.03 313 PRO A CA 1
ATOM 2420 C C . PRO A 1 313 ? -21.584 -40.130 -12.010 1.00 57.03 313 PRO A C 1
ATOM 2422 O O . PRO A 1 313 ? -21.389 -38.915 -12.070 1.00 57.03 313 PRO A O 1
ATOM 2425 N N . SER A 1 314 ? -22.552 -40.748 -12.687 1.00 45.22 314 SER A N 1
ATOM 2426 C CA . SER A 1 314 ? -23.636 -40.085 -13.406 1.00 45.22 314 SER A CA 1
ATOM 2427 C C . SER A 1 314 ? -24.556 -39.355 -12.427 1.00 45.22 314 SER A C 1
ATOM 2429 O O . SER A 1 314 ? -25.111 -39.990 -11.526 1.00 45.22 314 SER A O 1
ATOM 2431 N N . PHE A 1 315 ? -24.780 -38.061 -12.640 1.00 43.28 315 PHE A N 1
ATOM 2432 C CA . PHE A 1 315 ? -25.903 -37.350 -12.037 1.00 43.28 315 PHE A CA 1
ATOM 2433 C C . PHE A 1 315 ? -26.929 -37.016 -13.111 1.00 43.28 315 PHE A C 1
ATOM 2435 O O . PHE A 1 315 ? -26.598 -36.478 -14.165 1.00 43.28 315 PHE A O 1
ATOM 2442 N N . ALA A 1 316 ? -28.150 -37.445 -12.816 1.00 46.81 316 ALA A N 1
ATOM 2443 C CA . ALA A 1 316 ? -29.334 -37.322 -13.632 1.00 46.81 316 ALA A CA 1
ATOM 2444 C C . ALA A 1 316 ? -29.843 -35.879 -13.690 1.00 46.81 316 ALA A C 1
ATOM 2446 O O . ALA A 1 316 ? -29.610 -35.076 -12.784 1.00 46.81 316 ALA A O 1
ATOM 2447 N N . ASP A 1 317 ? -30.563 -35.629 -14.776 1.00 42.56 317 ASP A N 1
ATOM 2448 C CA . ASP A 1 317 ? -31.334 -34.438 -15.087 1.00 42.56 317 ASP A CA 1
ATOM 2449 C C . ASP A 1 317 ? -32.300 -34.045 -13.959 1.00 42.56 317 ASP A C 1
ATOM 2451 O O . ASP A 1 317 ? -33.042 -34.885 -13.445 1.00 42.56 317 ASP A O 1
ATOM 2455 N N . ASP A 1 318 ? -32.348 -32.750 -13.643 1.00 45.66 318 ASP A N 1
ATOM 2456 C CA . ASP A 1 318 ? -33.558 -32.123 -13.113 1.00 45.66 318 ASP A CA 1
ATOM 2457 C C . ASP A 1 318 ? -33.764 -30.777 -13.820 1.00 45.66 318 ASP A C 1
ATOM 2459 O O . ASP A 1 318 ? -33.039 -29.796 -13.626 1.00 45.66 318 ASP A O 1
ATOM 2463 N N . GLU A 1 319 ? -34.732 -30.780 -14.733 1.00 44.62 319 GLU A N 1
ATOM 2464 C CA . GLU A 1 319 ? -35.311 -29.595 -15.341 1.00 44.62 319 GLU A CA 1
ATOM 2465 C C . GLU A 1 319 ? -36.164 -28.873 -14.294 1.00 44.62 319 GLU A C 1
ATOM 2467 O O . GLU A 1 319 ? -37.033 -29.489 -13.690 1.00 44.62 319 GLU A O 1
ATOM 2472 N N . THR A 1 320 ? -35.990 -27.557 -14.137 1.00 41.84 320 THR A N 1
ATOM 2473 C CA . THR A 1 320 ? -37.058 -26.530 -14.121 1.00 41.84 320 THR A CA 1
ATOM 2474 C C . THR A 1 320 ? -36.620 -25.290 -13.342 1.00 41.84 320 THR A C 1
ATOM 2476 O O . THR A 1 320 ? -36.593 -25.285 -12.118 1.00 41.84 320 THR A O 1
ATOM 2479 N N . SER A 1 321 ? -36.359 -24.181 -14.044 1.00 43.72 321 SER A N 1
ATOM 2480 C CA . SER A 1 321 ? -36.680 -22.820 -13.574 1.00 43.72 321 SER A CA 1
ATOM 2481 C C . SER A 1 321 ? -36.538 -21.812 -14.716 1.00 43.72 321 SER A C 1
ATOM 2483 O O . SER A 1 321 ? -35.555 -21.812 -15.450 1.00 43.72 321 SER A O 1
ATOM 2485 N N . GLY A 1 322 ? -37.589 -21.011 -14.895 1.00 43.16 322 GLY A N 1
ATOM 2486 C CA . GLY A 1 322 ? -37.859 -20.183 -16.068 1.00 43.16 322 GLY A CA 1
ATOM 2487 C C . GLY A 1 322 ? -37.042 -18.887 -16.210 1.00 43.16 322 GLY A C 1
ATOM 2488 O O . GLY A 1 322 ? -36.124 -18.615 -15.437 1.00 43.16 322 GLY A O 1
ATOM 2489 N N . PRO A 1 323 ? -37.381 -18.072 -17.227 1.00 41.62 323 PRO A N 1
ATOM 2490 C CA . PRO A 1 323 ? -36.563 -16.956 -17.685 1.00 41.62 323 PRO A CA 1
ATOM 2491 C C . PRO A 1 323 ? -36.661 -15.755 -16.739 1.00 41.62 323 PRO A C 1
ATOM 2493 O O . PRO A 1 323 ? -37.710 -15.125 -16.612 1.00 41.62 323 PRO A O 1
ATOM 2496 N N . SER A 1 324 ? -35.536 -15.412 -16.110 1.00 41.00 324 SER A N 1
ATOM 2497 C CA . SER A 1 324 ? -35.347 -14.131 -15.430 1.00 41.00 324 SER A CA 1
ATOM 2498 C C . SER A 1 324 ? -34.995 -13.065 -16.468 1.00 41.00 324 SER A C 1
ATOM 2500 O O . SER A 1 324 ? -33.931 -13.098 -17.086 1.00 41.00 324 SER A O 1
ATOM 2502 N N . THR A 1 325 ? -35.917 -12.130 -16.684 1.00 44.75 325 THR A N 1
ATOM 2503 C CA . THR A 1 325 ? -35.698 -10.881 -17.418 1.00 44.75 325 THR A CA 1
ATOM 2504 C C . THR A 1 325 ? -34.668 -10.033 -16.673 1.00 44.75 325 THR A C 1
ATOM 2506 O O . THR A 1 325 ? -35.006 -9.359 -15.700 1.00 44.75 325 THR A O 1
ATOM 2509 N N . ARG A 1 326 ? -33.408 -10.090 -17.120 1.00 41.00 326 ARG A N 1
ATOM 2510 C CA . ARG A 1 326 ? -32.348 -9.165 -16.708 1.00 41.00 326 ARG A CA 1
ATOM 2511 C C . ARG A 1 326 ? -32.369 -7.925 -17.600 1.00 41.00 326 ARG A C 1
ATOM 2513 O O . ARG A 1 326 ? -32.341 -8.023 -18.823 1.00 41.00 326 ARG A O 1
ATOM 2520 N N . ASP A 1 327 ? -32.446 -6.792 -16.923 1.00 45.16 327 ASP A N 1
ATOM 2521 C CA . ASP A 1 327 ? -32.411 -5.423 -17.426 1.00 45.16 327 ASP A CA 1
ATOM 2522 C C . ASP A 1 327 ? -31.032 -5.118 -18.057 1.00 45.16 327 ASP A C 1
ATOM 2524 O O . ASP A 1 327 ? -30.023 -5.320 -17.377 1.00 45.16 327 ASP A O 1
ATOM 2528 N N . PRO A 1 328 ? -30.932 -4.673 -19.324 1.00 44.31 328 PRO A N 1
ATOM 2529 C CA . PRO A 1 328 ? -29.645 -4.480 -20.001 1.00 44.31 328 PRO A CA 1
ATOM 2530 C C . PRO A 1 328 ? -28.957 -3.126 -19.723 1.00 44.31 328 PRO A C 1
ATOM 2532 O O . PRO A 1 328 ? -27.910 -2.861 -20.302 1.00 44.31 328 PRO A O 1
ATOM 2535 N N . GLU A 1 329 ? -29.488 -2.265 -18.849 1.00 43.72 329 GLU A N 1
ATOM 2536 C CA . GLU A 1 329 ? -29.002 -0.877 -18.681 1.00 43.72 329 GLU A CA 1
ATOM 2537 C C . GLU A 1 329 ? -28.138 -0.614 -17.428 1.00 43.72 329 GLU A C 1
ATOM 2539 O O . GLU A 1 329 ? -28.011 0.528 -16.985 1.00 43.72 329 GLU A O 1
ATOM 2544 N N . ARG A 1 330 ? -27.510 -1.634 -16.826 1.00 43.66 330 ARG A N 1
ATOM 2545 C CA . ARG A 1 330 ? -26.678 -1.429 -15.617 1.00 43.66 330 ARG A CA 1
ATOM 2546 C C . ARG A 1 330 ? -25.252 -1.976 -15.636 1.00 43.66 330 ARG A C 1
ATOM 2548 O O . ARG A 1 330 ? -24.618 -1.978 -14.589 1.00 43.66 330 ARG A O 1
ATOM 2555 N N . ASP A 1 331 ? -24.731 -2.314 -16.812 1.00 42.84 331 ASP A N 1
ATOM 2556 C CA . ASP A 1 331 ? -23.396 -2.914 -16.985 1.00 42.84 331 ASP A CA 1
ATOM 2557 C C . ASP A 1 331 ? -22.429 -2.032 -17.808 1.00 42.84 331 ASP A C 1
ATOM 2559 O O . ASP A 1 331 ? -21.656 -2.517 -18.628 1.00 42.84 331 ASP A O 1
ATOM 2563 N N . GLU A 1 332 ? -22.451 -0.709 -17.599 1.00 46.56 332 GLU A N 1
ATOM 2564 C CA . GLU A 1 332 ? -21.514 0.228 -18.259 1.00 46.56 332 GLU A CA 1
ATOM 2565 C C . GLU A 1 332 ? -20.609 1.021 -17.295 1.00 46.56 332 GLU A C 1
ATOM 2567 O O . GLU A 1 332 ? -20.033 2.038 -17.676 1.00 46.56 332 GLU A O 1
ATOM 2572 N N . MET A 1 333 ? -20.428 0.579 -16.044 1.00 45.81 333 MET A N 1
ATOM 2573 C CA . MET A 1 333 ? -19.566 1.300 -15.089 1.00 45.81 333 MET A CA 1
ATOM 2574 C C . MET A 1 333 ? -18.507 0.459 -14.372 1.00 45.81 333 MET A C 1
ATOM 2576 O O . MET A 1 333 ? -18.072 0.822 -13.284 1.00 45.81 333 MET A O 1
ATOM 2580 N N . GLU A 1 334 ? -17.996 -0.595 -15.012 1.00 43.03 334 GLU A N 1
ATOM 2581 C CA . GLU A 1 334 ? -16.810 -1.297 -14.515 1.00 43.03 334 GLU A CA 1
ATOM 2582 C C . GLU A 1 334 ? -15.737 -1.465 -15.608 1.00 43.03 334 GLU A C 1
ATOM 2584 O O . GLU A 1 334 ? -15.985 -1.959 -16.704 1.00 43.03 334 GLU A O 1
ATOM 2589 N N . HIS A 1 335 ? -14.512 -1.043 -15.259 1.00 43.16 335 HIS A N 1
ATOM 2590 C CA . HIS A 1 335 ? -13.226 -1.275 -15.940 1.00 43.16 335 HIS A CA 1
ATOM 2591 C C . HIS A 1 335 ? -12.698 -0.247 -16.959 1.00 43.16 335 HIS A C 1
ATOM 2593 O O . HIS A 1 335 ? -12.251 -0.597 -18.053 1.00 43.16 335 HIS A O 1
ATOM 2599 N N . THR A 1 336 ? -12.507 1.000 -16.529 1.00 37.88 336 THR A N 1
ATOM 2600 C CA . THR A 1 336 ? -11.417 1.843 -17.057 1.00 37.88 336 THR A CA 1
ATOM 2601 C C . THR A 1 336 ? -10.106 1.518 -16.334 1.00 37.88 336 THR A C 1
ATOM 2603 O O . THR A 1 336 ? -9.712 2.162 -15.368 1.00 37.88 336 THR A O 1
ATOM 2606 N N . ASN A 1 337 ? -9.404 0.488 -16.812 1.00 40.09 337 ASN A N 1
ATOM 2607 C CA . ASN A 1 337 ? -7.997 0.272 -16.475 1.00 40.09 337 ASN A CA 1
ATOM 2608 C C . ASN A 1 337 ? -7.154 1.358 -17.185 1.00 40.09 337 ASN A C 1
ATOM 2610 O O . ASN A 1 337 ? -7.123 1.354 -18.419 1.00 40.09 337 ASN A O 1
ATOM 2614 N N . PRO A 1 338 ? -6.452 2.261 -16.470 1.00 44.59 338 PRO A N 1
ATOM 2615 C CA . PRO A 1 338 ? -5.672 3.341 -17.086 1.00 44.59 338 PRO A CA 1
ATOM 2616 C C . PRO A 1 338 ? -4.457 2.850 -17.894 1.00 44.59 338 PRO A C 1
ATOM 2618 O O . PRO A 1 338 ? -3.813 3.651 -18.566 1.00 44.59 338 PRO A O 1
ATOM 2621 N N . TRP A 1 339 ? -4.167 1.543 -17.872 1.00 43.44 339 TRP A N 1
ATOM 2622 C CA . TRP A 1 339 ? -3.091 0.901 -18.632 1.00 43.44 339 TRP A CA 1
ATOM 2623 C C . TRP A 1 339 ? -3.580 -0.063 -19.718 1.00 43.44 339 TRP A C 1
ATOM 2625 O O . TRP A 1 339 ? -2.767 -0.762 -20.325 1.00 43.44 339 TRP A O 1
ATOM 2635 N N . ARG A 1 340 ? -4.888 -0.109 -20.018 1.00 38.19 340 ARG A N 1
ATOM 2636 C CA . ARG A 1 340 ? -5.335 -0.756 -21.258 1.00 38.19 340 ARG A CA 1
ATOM 2637 C C . ARG A 1 340 ? -4.903 0.112 -22.437 1.00 38.19 340 ARG A C 1
ATOM 2639 O O . ARG A 1 340 ? -5.571 1.075 -22.800 1.00 38.19 340 ARG A O 1
ATOM 2646 N N . VAL A 1 341 ? -3.790 -0.267 -23.059 1.00 41.62 341 VAL A N 1
ATOM 2647 C CA . VAL A 1 341 ? -3.535 0.058 -24.464 1.00 41.62 341 VAL A CA 1
ATOM 2648 C C . VAL A 1 341 ? -4.779 -0.395 -25.243 1.00 41.62 341 VAL A C 1
ATOM 2650 O O . VAL A 1 341 ? -5.218 -1.532 -25.030 1.00 41.62 341 VAL A O 1
ATOM 2653 N N . PRO A 1 342 ? -5.394 0.451 -26.092 1.00 39.03 342 PRO A N 1
ATOM 2654 C CA . PRO A 1 342 ? -6.498 0.021 -26.938 1.00 39.03 342 PRO A CA 1
ATOM 2655 C C . PRO A 1 342 ? -6.071 -1.245 -27.672 1.00 39.03 342 PRO A C 1
ATOM 2657 O O . PRO A 1 342 ? -4.988 -1.281 -28.257 1.00 39.03 342 PRO A O 1
ATOM 2660 N N . ALA A 1 343 ? -6.879 -2.302 -27.602 1.00 37.50 343 ALA A N 1
ATOM 2661 C CA . ALA A 1 343 ? -6.604 -3.511 -28.355 1.00 37.50 343 ALA A CA 1
ATOM 2662 C C . ALA A 1 343 ? -6.495 -3.132 -29.840 1.00 37.50 343 ALA A C 1
ATOM 2664 O O . ALA A 1 343 ? -7.504 -2.849 -30.483 1.00 37.50 343 ALA A O 1
ATOM 2665 N N . LEU A 1 344 ? -5.276 -3.157 -30.388 1.00 41.50 344 LEU A N 1
ATOM 2666 C CA . LEU A 1 344 ? -4.948 -3.016 -31.815 1.00 41.50 344 LEU A CA 1
ATOM 2667 C C . LEU A 1 344 ? -5.469 -4.212 -32.645 1.00 41.50 344 LEU A C 1
ATOM 2669 O O . LEU A 1 344 ? -4.816 -4.678 -33.574 1.00 41.50 344 LEU A O 1
ATOM 2673 N N . SER A 1 345 ? -6.634 -4.758 -32.292 1.00 48.84 345 SER A N 1
ATOM 2674 C CA . SER A 1 345 ? -7.183 -5.981 -32.886 1.00 48.84 345 SER A CA 1
ATOM 2675 C C . SER A 1 345 ? -8.074 -5.729 -34.108 1.00 48.84 345 SER A C 1
ATOM 2677 O O . SER A 1 345 ? -8.347 -6.669 -34.846 1.00 48.84 345 SER A O 1
ATOM 2679 N N . GLY A 1 346 ? -8.470 -4.478 -34.375 1.00 45.91 346 GLY A N 1
ATOM 2680 C CA . GLY A 1 346 ? -9.210 -4.104 -35.590 1.00 45.91 346 GLY A CA 1
ATOM 2681 C C . GLY A 1 346 ? -8.306 -3.653 -36.743 1.00 45.91 346 GLY A C 1
ATOM 2682 O O . GLY A 1 346 ? -8.408 -4.165 -37.857 1.00 45.91 346 GLY A O 1
ATOM 2683 N N . ASP A 1 347 ? -7.367 -2.743 -36.468 1.00 52.75 347 ASP A N 1
ATOM 2684 C CA . ASP A 1 347 ? -6.627 -2.042 -37.528 1.00 52.75 347 ASP A CA 1
ATOM 2685 C C . ASP A 1 347 ? -5.579 -2.911 -38.234 1.00 52.75 347 ASP A C 1
ATOM 2687 O O . ASP A 1 347 ? -5.364 -2.761 -39.433 1.00 52.75 347 ASP A O 1
ATOM 2691 N N . LEU A 1 348 ? -4.961 -3.881 -37.552 1.00 47.47 348 LEU A N 1
ATOM 2692 C CA . LEU A 1 348 ? -3.973 -4.761 -38.193 1.00 47.47 348 LEU A CA 1
ATOM 2693 C C . LEU A 1 348 ? -4.605 -5.753 -39.179 1.00 47.47 348 LEU A C 1
ATOM 2695 O O . LEU A 1 348 ? -3.978 -6.101 -40.180 1.00 47.47 348 LEU A O 1
ATOM 2699 N N . ALA A 1 349 ? -5.848 -6.181 -38.937 1.00 52.50 349 ALA A N 1
ATOM 2700 C CA . ALA A 1 349 ? -6.581 -7.032 -39.871 1.00 52.50 349 ALA A CA 1
ATOM 2701 C C . ALA A 1 349 ? -6.984 -6.253 -41.134 1.00 52.50 349 ALA A C 1
ATOM 2703 O O . ALA A 1 349 ? -6.881 -6.790 -42.239 1.00 52.50 349 ALA A O 1
ATOM 2704 N N . GLN A 1 350 ? -7.358 -4.979 -40.978 1.00 59.69 350 GLN A N 1
ATOM 2705 C CA . GLN A 1 350 ? -7.681 -4.092 -42.094 1.00 59.69 350 GLN A CA 1
ATOM 2706 C C . GLN A 1 350 ? -6.430 -3.731 -42.909 1.00 59.69 350 GLN A C 1
ATOM 2708 O O . GLN A 1 350 ? -6.436 -3.873 -44.126 1.00 59.69 350 GLN A O 1
ATOM 2713 N N . ILE A 1 351 ? -5.313 -3.404 -42.251 1.00 64.31 351 ILE A N 1
ATOM 2714 C CA . ILE A 1 351 ? -4.028 -3.137 -42.920 1.00 64.31 351 ILE A CA 1
ATOM 2715 C C . ILE A 1 351 ? -3.533 -4.379 -43.683 1.00 64.31 351 ILE A C 1
ATOM 2717 O O . ILE A 1 351 ? -3.028 -4.266 -44.800 1.00 64.31 351 ILE A O 1
ATOM 2721 N N . ALA A 1 352 ? -3.711 -5.581 -43.123 1.00 62.94 352 ALA A N 1
ATOM 2722 C CA . ALA A 1 352 ? -3.353 -6.828 -43.798 1.00 62.94 352 ALA A CA 1
ATOM 2723 C C . ALA A 1 352 ? -4.279 -7.171 -44.980 1.00 62.94 352 ALA A C 1
ATOM 2725 O O . ALA A 1 352 ? -3.834 -7.854 -45.905 1.00 62.94 352 ALA A O 1
ATOM 2726 N N . ALA A 1 353 ? -5.540 -6.725 -44.961 1.00 73.38 353 ALA A N 1
ATOM 2727 C CA . ALA A 1 353 ? -6.471 -6.858 -46.080 1.00 73.38 353 ALA A CA 1
ATOM 2728 C C . ALA A 1 353 ? -6.142 -5.857 -47.200 1.00 73.38 353 ALA A C 1
ATOM 2730 O O . ALA A 1 353 ? -6.017 -6.260 -48.357 1.00 73.38 353 ALA A O 1
ATOM 2731 N N . ASP A 1 354 ? -5.878 -4.600 -46.844 1.00 78.69 354 ASP A N 1
ATOM 2732 C CA . ASP A 1 354 ? -5.552 -3.530 -47.789 1.00 78.69 354 ASP A CA 1
ATOM 2733 C C . ASP A 1 354 ? -4.221 -3.805 -48.517 1.00 78.69 354 ASP A C 1
ATOM 2735 O O . ASP A 1 354 ? -4.132 -3.662 -49.738 1.00 78.69 354 ASP A O 1
ATOM 2739 N N . LEU A 1 355 ? -3.207 -4.325 -47.810 1.00 70.50 355 LEU A N 1
ATOM 2740 C CA . LEU A 1 355 ? -1.946 -4.778 -48.422 1.00 70.50 355 LEU A CA 1
ATOM 2741 C C . LEU A 1 355 ? -2.139 -5.962 -49.382 1.00 70.50 355 LEU A C 1
ATOM 2743 O O . LEU A 1 355 ? -1.421 -6.083 -50.378 1.00 70.50 355 LEU A O 1
ATOM 2747 N N . ARG A 1 356 ? -3.106 -6.845 -49.104 1.00 76.44 356 ARG A N 1
ATOM 2748 C CA . ARG A 1 356 ? -3.418 -7.997 -49.964 1.00 76.44 356 ARG A CA 1
ATOM 2749 C C . ARG A 1 356 ? -4.120 -7.559 -51.252 1.00 76.44 356 ARG A C 1
ATOM 2751 O O . ARG A 1 356 ? -3.850 -8.128 -52.309 1.00 76.44 356 ARG A O 1
ATOM 2758 N N . ASP A 1 357 ? -4.968 -6.539 -51.172 1.00 76.12 357 ASP A N 1
ATOM 2759 C CA . ASP A 1 357 ? -5.654 -5.956 -52.327 1.00 76.12 357 ASP A CA 1
ATOM 2760 C C . ASP A 1 357 ? -4.740 -5.053 -53.170 1.00 76.12 357 ASP A C 1
ATOM 2762 O O . ASP A 1 357 ? -4.881 -5.017 -54.394 1.00 76.12 357 ASP A O 1
ATOM 2766 N N . GLU A 1 358 ? -3.753 -4.378 -52.570 1.00 76.50 358 GLU A N 1
ATOM 2767 C CA . GLU A 1 358 ? -2.722 -3.661 -53.333 1.00 76.50 358 GLU A CA 1
ATOM 2768 C C . GLU A 1 358 ? -1.784 -4.600 -54.102 1.00 76.50 358 GLU A C 1
ATOM 2770 O O . GLU A 1 358 ? -1.395 -4.285 -55.229 1.00 76.50 358 GLU A O 1
ATOM 2775 N N . LEU A 1 359 ? -1.442 -5.762 -53.535 1.00 72.50 359 LEU A N 1
ATOM 2776 C CA . LEU A 1 359 ? -0.616 -6.763 -54.218 1.00 72.50 359 LEU A CA 1
ATOM 2777 C C . LEU A 1 359 ? -1.338 -7.384 -55.420 1.00 72.50 359 LEU A C 1
ATOM 2779 O O . LEU A 1 359 ? -0.726 -7.545 -56.471 1.00 72.50 359 LEU A O 1
ATOM 2783 N N . LYS A 1 360 ? -2.650 -7.630 -55.317 1.00 74.62 360 LYS A N 1
ATOM 2784 C CA . LYS A 1 360 ? -3.469 -8.135 -56.435 1.00 74.62 360 LYS A CA 1
ATOM 2785 C C . LYS A 1 360 ? -3.688 -7.132 -57.568 1.00 74.62 360 LYS A C 1
ATOM 2787 O O . LYS A 1 360 ? -4.065 -7.538 -58.657 1.00 74.62 360 LYS A O 1
ATOM 2792 N N . LYS A 1 361 ? -3.495 -5.831 -57.327 1.00 71.94 361 LYS A N 1
ATOM 2793 C CA . LYS A 1 361 ? -3.596 -4.787 -58.366 1.00 71.94 361 LYS A CA 1
ATOM 2794 C C . LYS A 1 361 ? -2.296 -4.584 -59.151 1.00 71.94 361 LYS A C 1
ATOM 2796 O O . LYS A 1 361 ? -2.286 -3.792 -60.091 1.00 71.94 361 LYS A O 1
ATOM 2801 N N . LYS A 1 362 ? -1.199 -5.226 -58.734 1.00 67.31 362 LYS A N 1
ATOM 2802 C CA . LYS A 1 362 ? 0.124 -5.127 -59.374 1.00 67.31 362 LYS A CA 1
ATOM 2803 C C . LYS A 1 362 ? 0.502 -6.359 -60.207 1.00 67.31 362 LYS A C 1
ATOM 2805 O O . LYS A 1 362 ? 1.566 -6.337 -60.823 1.00 67.31 362 LYS A O 1
ATOM 2810 N N . GLU A 1 363 ? -0.356 -7.375 -60.242 1.00 58.31 363 GLU A N 1
ATOM 2811 C CA . GLU A 1 363 ? -0.364 -8.465 -61.232 1.00 58.31 363 GLU A CA 1
ATOM 2812 C C . GLU A 1 363 ? -1.417 -8.169 -62.304 1.00 58.31 363 GLU A C 1
ATOM 2814 O O . GLU A 1 363 ? -1.149 -8.484 -63.486 1.00 58.31 363 GLU A O 1
#

Radius of gyration: 30.21 Å; chains: 1; bounding box: 103×69×88 Å